Protein AF-A0A7C7VXH9-F1 (afdb_monomer)

Foldseek 3Di:
DLLVAEEAEDPQDDDQADPVRHGDCPCCVQANVWDFPDKDFDQKFFWCAALNRGTDMAGGMFTFTRGPPQWAARTAGPPRGRRKIKHRHNNYIYIHGNTDQDCPDPRRVVSVVSNCVVSVNDDQKDWPDNQWDWDWDADQQKIKIKIFHQAQAKDWTWIWHQQSPPRDIDTPQPPHTDIAGYRGMDIDIGNDDDPPPPDDD

pLDDT: mean 89.1, std 9.57, range [45.09, 97.75]

Nearest PDB structures (foldseek):
  7x87-assembly1_A  TM=8.375E-01  e=2.501E-12  Ignavibacterium album
  7vkz-assembly1_A  TM=8.372E-01  e=7.444E-12  Ignavibacterium album JCM 16511
  7vkz-assembly1_B  TM=8.550E-01  e=3.933E-11  Ignavibacterium album JCM 16511
  7x87-assembly1_B  TM=8.505E-01  e=7.831E-11  Ignavibacterium album
  7vkx-assembly1_A  TM=8.425E-01  e=1.240E-10  Ignavibacterium album JCM 16511

Solvent-accessible surface area (backbone atoms only — not comparable to full-atom values): 11266 Å² total; per-residue (Å²): 98,38,72,74,49,31,75,48,76,42,64,44,58,78,70,52,53,49,100,84,68,45,86,34,55,68,54,34,70,73,66,45,71,36,48,79,73,46,76,49,77,42,75,68,43,67,20,55,26,37,43,85,33,66,71,38,77,43,47,52,41,43,32,32,44,46,69,48,93,82,42,45,78,40,18,24,30,69,93,68,43,34,25,17,36,33,30,76,39,82,66,13,33,34,33,43,32,18,39,55,90,64,89,76,61,96,66,53,68,54,29,53,53,47,41,34,51,77,68,72,48,74,77,66,43,42,40,76,42,83,76,41,50,52,50,72,52,66,52,69,66,24,29,44,34,43,40,34,26,82,44,90,55,65,47,72,30,42,39,40,35,52,38,46,67,81,65,44,80,42,65,81,28,68,95,54,56,46,71,40,51,44,64,35,72,50,77,45,68,43,73,55,88,70,67,92,82,80,70,82,134

Mean predicted aligned error: 6.57 Å

Radius of gyration: 21.43 Å; Cα contacts (8 Å, |Δi|>4): 444; chains: 1; bounding box: 52×39×58 Å

Secondary structure (DSSP, 8-state):
-GGGT-EEEE-SS---B-TTS-B--HHHHHT--SEEEEEEEEEEEEEEEETTEEEEEEEEEEEEEE--TT-EEEEEEGGG-EEEEEEEETTEEEEEESS-----STTTHHHHHHHHHHTT---SEEESSTTEEEEEEE-SS-EEEEEEE-SSS-EEE-EEEE-TTT--EEETT-SSPEEEPTTEEEEEEES--PPTTS---

Structure (mmCIF, N/CA/C/O backbone):
data_AF-A0A7C7VXH9-F1
#
_entry.id   AF-A0A7C7VXH9-F1
#
loop_
_atom_site.group_PDB
_atom_site.id
_atom_site.type_symbol
_atom_site.label_atom_id
_atom_site.label_alt_id
_atom_site.label_comp_id
_atom_site.label_asym_id
_atom_site.label_entity_id
_atom_site.label_seq_id
_atom_site.pdbx_PDB_ins_code
_atom_site.Cartn_x
_atom_site.Cartn_y
_atom_site.Cartn_z
_atom_site.occupancy
_atom_site.B_iso_or_equiv
_atom_site.auth_seq_id
_ato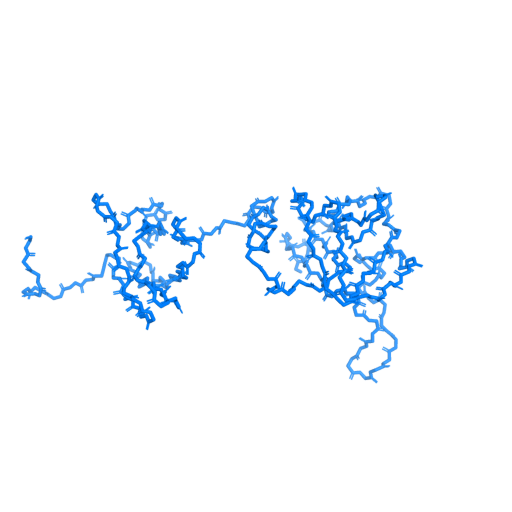m_site.auth_comp_id
_atom_site.auth_asym_id
_atom_site.auth_atom_id
_atom_site.pdbx_PDB_model_num
ATOM 1 N N . MET A 1 1 ? -7.280 -11.477 -14.640 1.00 71.75 1 MET A N 1
ATOM 2 C CA . MET A 1 1 ? -7.286 -10.563 -13.474 1.00 71.75 1 MET A CA 1
ATOM 3 C C . MET A 1 1 ? -7.239 -9.108 -13.924 1.00 71.75 1 MET A C 1
ATOM 5 O O . MET A 1 1 ? -8.217 -8.413 -13.705 1.00 71.75 1 MET A O 1
ATOM 9 N N . LEU A 1 2 ? -6.184 -8.658 -14.617 1.00 85.19 2 LEU A N 1
ATOM 10 C CA . LEU A 1 2 ? -6.114 -7.278 -15.134 1.00 85.19 2 LEU A CA 1
ATOM 11 C C . LEU A 1 2 ? -7.224 -6.949 -16.144 1.00 85.19 2 LEU A C 1
ATOM 13 O O . LEU A 1 2 ? -7.902 -5.944 -16.003 1.00 85.19 2 LEU A O 1
ATOM 17 N N . SER A 1 3 ? -7.510 -7.858 -17.079 1.00 85.62 3 SER A N 1
ATOM 18 C CA . SER A 1 3 ? -8.631 -7.729 -18.027 1.00 85.62 3 SER A CA 1
ATOM 19 C C . SER A 1 3 ? -10.023 -7.663 -17.376 1.00 85.62 3 SER A C 1
ATOM 21 O O . SER A 1 3 ? -10.990 -7.335 -18.054 1.00 85.62 3 SER A O 1
ATOM 23 N N . ALA A 1 4 ? -10.126 -7.975 -16.081 1.00 88.38 4 ALA A N 1
ATOM 24 C CA . ALA A 1 4 ? -11.355 -7.927 -15.292 1.00 88.38 4 ALA A CA 1
ATOM 25 C C . ALA A 1 4 ? -11.334 -6.787 -14.251 1.00 88.38 4 ALA A C 1
ATOM 27 O O . ALA A 1 4 ? -12.038 -6.864 -13.250 1.00 88.38 4 ALA A O 1
ATOM 28 N N . GLY A 1 5 ? -10.502 -5.759 -14.452 1.00 89.75 5 GLY A N 1
ATOM 29 C CA . GLY A 1 5 ? -10.429 -4.579 -13.583 1.00 89.75 5 GLY A CA 1
ATOM 30 C C . GLY A 1 5 ? -9.421 -4.674 -12.436 1.00 89.75 5 GLY A C 1
ATOM 31 O O . GLY A 1 5 ? -9.366 -3.783 -11.595 1.00 89.75 5 GLY A O 1
ATOM 32 N N . GLY A 1 6 ? -8.618 -5.740 -12.373 1.00 90.94 6 GLY A N 1
ATOM 33 C CA . GLY A 1 6 ? -7.599 -5.892 -11.334 1.00 90.94 6 GLY A CA 1
ATOM 34 C C . GLY A 1 6 ? -6.454 -4.880 -11.453 1.00 90.94 6 GLY A C 1
ATOM 35 O O . GLY A 1 6 ? -6.178 -4.349 -12.531 1.00 90.94 6 GLY A O 1
ATOM 36 N N . HIS A 1 7 ? -5.731 -4.682 -10.349 1.00 91.69 7 HIS A N 1
ATOM 37 C CA . HIS A 1 7 ? -4.502 -3.887 -10.308 1.00 91.69 7 HIS A CA 1
ATOM 38 C C . HIS A 1 7 ? -3.327 -4.760 -9.865 1.00 91.69 7 HIS A C 1
ATOM 40 O O . HIS A 1 7 ? -3.329 -5.300 -8.762 1.00 91.69 7 HIS A O 1
ATOM 46 N N . LEU A 1 8 ? -2.330 -4.906 -10.736 1.00 92.19 8 LEU A N 1
ATOM 47 C CA . LEU A 1 8 ? -1.060 -5.556 -10.424 1.00 92.19 8 LEU A CA 1
ATOM 48 C C . LEU A 1 8 ? -0.013 -4.500 -10.072 1.00 92.19 8 LEU A C 1
ATOM 50 O O . LEU A 1 8 ? 0.195 -3.562 -10.841 1.00 92.19 8 LEU A O 1
ATOM 54 N N . VAL A 1 9 ? 0.688 -4.695 -8.957 1.00 91.06 9 VAL A N 1
ATOM 55 C CA . VAL A 1 9 ? 1.865 -3.905 -8.583 1.00 91.06 9 VAL A CA 1
ATOM 56 C C . VAL A 1 9 ? 3.055 -4.844 -8.457 1.00 91.06 9 VAL A C 1
ATOM 58 O O . VAL A 1 9 ? 3.003 -5.783 -7.666 1.00 91.06 9 VAL A O 1
ATOM 61 N N . THR A 1 10 ? 4.112 -4.602 -9.227 1.00 91.94 10 THR A N 1
ATOM 62 C CA . THR A 1 10 ? 5.362 -5.366 -9.172 1.00 91.94 10 THR A CA 1
ATOM 63 C C . THR A 1 10 ? 6.493 -4.495 -8.652 1.00 91.94 10 THR A C 1
ATOM 65 O O . THR A 1 10 ? 6.627 -3.326 -9.017 1.00 91.94 10 THR A O 1
ATOM 68 N N . LEU A 1 11 ? 7.321 -5.079 -7.796 1.00 91.19 11 LEU A N 1
ATOM 69 C CA . LEU A 1 11 ? 8.534 -4.470 -7.277 1.00 91.19 11 LEU A CA 1
ATOM 70 C C . LEU A 1 11 ? 9.560 -5.566 -6.958 1.00 91.19 11 LEU A C 1
ATOM 72 O O . LEU A 1 11 ? 9.163 -6.688 -6.641 1.00 91.19 11 LEU A O 1
ATOM 76 N N . PRO A 1 12 ? 10.858 -5.253 -7.006 1.00 90.19 12 PRO A N 1
ATOM 77 C CA . PRO A 1 12 ? 11.433 -4.028 -7.567 1.00 90.19 12 PRO A CA 1
ATOM 78 C C . PRO A 1 12 ? 11.641 -4.101 -9.099 1.00 90.19 12 PRO A C 1
ATOM 80 O O . PRO A 1 12 ? 12.170 -3.177 -9.712 1.00 90.19 12 PRO A O 1
ATOM 83 N N . GLU A 1 13 ? 11.338 -5.245 -9.710 1.00 90.69 13 GLU A N 1
ATOM 84 C CA . GLU A 1 13 ? 11.643 -5.551 -11.105 1.00 90.69 13 GLU A CA 1
ATOM 85 C C . GLU A 1 13 ? 10.574 -6.468 -11.705 1.00 90.69 13 GLU A C 1
ATOM 87 O O . GLU A 1 13 ? 9.732 -7.021 -10.990 1.00 90.69 13 GLU A O 1
ATOM 92 N N . VAL A 1 14 ? 10.580 -6.597 -13.033 1.00 91.44 14 VAL A N 1
ATOM 93 C CA . VAL A 1 14 ? 9.746 -7.583 -13.726 1.00 91.44 14 VAL A CA 1
ATOM 94 C C . VAL A 1 14 ? 10.465 -8.931 -13.653 1.00 91.44 14 VAL A C 1
ATOM 96 O O . VAL A 1 14 ? 11.620 -8.998 -14.078 1.00 91.44 14 VAL A O 1
ATOM 99 N N . PRO A 1 15 ? 9.816 -10.006 -13.173 1.00 90.44 15 PRO A N 1
ATOM 100 C CA . PRO A 1 15 ? 10.368 -11.351 -13.281 1.00 90.44 15 PRO A CA 1
ATOM 101 C C . PRO A 1 15 ? 10.718 -11.683 -14.736 1.00 90.44 15 PRO A C 1
ATOM 103 O O . PRO A 1 15 ? 9.902 -11.454 -15.632 1.00 90.44 15 PRO A O 1
ATOM 106 N N . TYR A 1 16 ? 11.922 -12.211 -14.954 1.00 92.19 16 TYR A N 1
ATOM 107 C CA . TYR A 1 16 ? 12.459 -12.525 -16.283 1.00 92.19 16 TYR A CA 1
ATOM 108 C C . TYR A 1 16 ? 12.779 -14.012 -16.478 1.00 92.19 16 TYR A C 1
ATOM 110 O O . TYR A 1 16 ? 13.224 -14.393 -17.558 1.00 92.19 16 TYR A O 1
ATOM 118 N N . LEU A 1 17 ? 12.556 -14.838 -15.453 1.00 95.62 17 LEU A N 1
ATOM 119 C CA . LEU A 1 17 ? 12.715 -16.292 -15.486 1.00 95.62 17 LEU A CA 1
ATOM 120 C C . LEU A 1 17 ? 11.407 -16.973 -15.071 1.00 95.62 17 LEU A C 1
ATOM 122 O O . LEU A 1 17 ? 10.622 -16.390 -14.316 1.00 95.62 17 LEU A O 1
ATOM 126 N N . ASP A 1 18 ? 11.181 -18.183 -15.569 1.00 96.50 18 ASP A N 1
ATOM 127 C CA . ASP A 1 18 ? 10.107 -19.069 -15.118 1.00 96.50 18 ASP A CA 1
ATOM 128 C C . ASP A 1 18 ? 10.551 -19.998 -13.968 1.00 96.50 18 ASP A C 1
ATOM 130 O O . ASP A 1 18 ? 11.635 -19.847 -13.397 1.00 96.50 18 ASP A O 1
ATOM 134 N N . GLU A 1 19 ? 9.697 -20.951 -13.591 1.00 96.06 19 GLU A N 1
ATOM 135 C CA . GLU A 1 19 ? 9.973 -21.919 -12.527 1.00 96.06 19 GLU A CA 1
ATOM 136 C C . GLU A 1 19 ? 11.138 -22.879 -12.821 1.00 96.06 19 GLU A C 1
ATOM 138 O O . GLU A 1 19 ? 11.667 -23.483 -11.887 1.00 96.06 19 GLU A O 1
ATOM 143 N N . ASN A 1 20 ? 11.551 -23.004 -14.085 1.00 97.75 20 ASN A N 1
ATOM 144 C CA . ASN A 1 20 ? 12.668 -23.840 -14.526 1.00 97.75 20 ASN A CA 1
ATOM 145 C C . ASN A 1 20 ? 13.951 -23.030 -14.744 1.00 97.75 20 ASN A C 1
ATOM 147 O O . ASN A 1 20 ? 14.963 -23.593 -15.158 1.00 97.75 20 ASN A O 1
ATOM 151 N N . MET A 1 21 ? 13.930 -21.733 -14.412 1.00 96.38 21 MET A N 1
ATOM 152 C CA . MET A 1 21 ? 15.011 -20.780 -14.672 1.00 96.38 21 MET A CA 1
ATOM 153 C C . MET A 1 21 ? 15.236 -20.504 -16.165 1.00 96.38 21 MET A C 1
ATOM 155 O O . MET A 1 21 ? 16.298 -19.998 -16.538 1.00 96.38 21 MET A O 1
ATOM 159 N N . ASP A 1 22 ? 14.243 -20.779 -17.012 1.00 97.62 22 ASP A N 1
ATOM 160 C CA . ASP A 1 22 ? 14.291 -20.426 -18.426 1.00 97.62 22 ASP A CA 1
ATOM 161 C C . ASP A 1 22 ? 13.824 -18.973 -18.634 1.00 97.62 22 ASP A C 1
ATOM 163 O O . ASP A 1 22 ? 12.969 -18.476 -17.889 1.00 97.62 22 ASP A O 1
ATOM 167 N N . PRO A 1 23 ? 14.359 -18.246 -19.639 1.00 96.81 23 PRO A N 1
ATOM 168 C CA . PRO A 1 23 ? 13.934 -16.880 -19.931 1.00 96.81 23 PRO A CA 1
ATOM 169 C C . PRO A 1 23 ? 12.427 -16.766 -20.192 1.00 96.81 23 PRO A C 1
ATOM 171 O O . PRO A 1 23 ? 11.887 -17.352 -21.130 1.00 96.81 23 PRO A O 1
ATOM 174 N N . CYS A 1 24 ? 11.754 -15.920 -19.414 1.00 94.88 24 CYS A N 1
ATOM 175 C CA . CYS A 1 24 ? 10.320 -15.685 -19.497 1.00 94.88 24 CYS A CA 1
ATOM 176 C C . CYS A 1 24 ? 10.017 -14.196 -19.667 1.00 94.88 24 CYS A C 1
ATOM 178 O O . CYS A 1 24 ? 10.316 -13.364 -18.815 1.00 94.88 24 CYS A O 1
ATOM 180 N N . VAL A 1 25 ? 9.364 -13.857 -20.779 1.00 94.00 25 VAL A N 1
ATOM 181 C CA . VAL A 1 25 ? 9.063 -12.465 -21.156 1.00 94.00 25 VAL A CA 1
ATOM 182 C C . VAL A 1 25 ? 7.577 -12.133 -21.074 1.00 94.00 25 VAL A C 1
ATOM 184 O O . VAL A 1 25 ? 7.138 -11.109 -21.587 1.00 94.00 25 VAL A O 1
ATOM 187 N N . ILE A 1 26 ? 6.752 -12.993 -20.472 1.00 91.81 26 ILE A N 1
ATOM 188 C CA . ILE A 1 26 ? 5.290 -12.827 -20.501 1.00 91.81 26 ILE A CA 1
ATOM 189 C C . ILE A 1 26 ? 4.875 -11.502 -19.848 1.00 91.81 26 ILE A C 1
ATOM 191 O O . ILE A 1 26 ? 4.046 -10.779 -20.401 1.00 91.81 26 ILE A O 1
ATOM 195 N N . LEU A 1 27 ? 5.452 -11.165 -18.693 1.00 92.62 27 LEU A N 1
ATOM 196 C CA . LEU A 1 27 ? 5.110 -9.937 -17.973 1.00 92.62 27 LEU A CA 1
ATOM 197 C C . LEU A 1 27 ? 5.710 -8.694 -18.638 1.00 92.62 27 LEU A C 1
ATOM 199 O O . LEU A 1 27 ? 5.002 -7.699 -18.794 1.00 92.62 27 LEU A O 1
ATOM 203 N N . SER A 1 28 ? 6.969 -8.754 -19.076 1.00 91.75 28 SER A N 1
ATOM 204 C CA . SER A 1 28 ? 7.618 -7.633 -19.765 1.00 91.75 28 SER A CA 1
ATOM 205 C C . SER A 1 28 ? 6.940 -7.340 -21.105 1.00 91.75 28 SER A C 1
ATOM 207 O O . SER A 1 28 ? 6.549 -6.210 -21.355 1.00 91.75 28 SER A O 1
ATOM 209 N N . SER A 1 29 ? 6.663 -8.351 -21.927 1.00 90.81 29 SER A N 1
ATOM 210 C CA . SER A 1 29 ? 6.014 -8.147 -23.232 1.00 90.81 29 SER A CA 1
ATOM 211 C C . SER A 1 29 ? 4.562 -7.668 -23.138 1.00 90.81 29 SER A C 1
ATOM 213 O O . SER A 1 29 ? 4.130 -6.869 -23.966 1.00 90.81 29 SER A O 1
ATOM 215 N N . LYS A 1 30 ? 3.784 -8.146 -22.156 1.00 90.81 30 LYS A N 1
ATOM 216 C CA . LYS A 1 30 ? 2.337 -7.860 -22.097 1.00 90.81 30 LYS A CA 1
ATOM 217 C C . LYS A 1 30 ? 1.971 -6.690 -21.192 1.00 90.81 30 LYS A C 1
ATOM 219 O O . LYS A 1 30 ? 0.979 -6.013 -21.461 1.00 90.81 30 LYS A O 1
ATOM 224 N N . LEU A 1 31 ? 2.705 -6.487 -20.099 1.00 92.88 31 LEU A N 1
ATOM 225 C CA . LEU A 1 31 ? 2.325 -5.545 -19.040 1.00 92.88 31 LEU A CA 1
ATOM 226 C C . LEU A 1 31 ? 3.317 -4.394 -18.890 1.00 92.88 31 LEU A C 1
ATOM 228 O O . LEU A 1 31 ? 2.892 -3.265 -18.653 1.00 92.88 31 LEU A O 1
ATOM 232 N N . PHE A 1 32 ? 4.609 -4.675 -19.055 1.00 93.88 32 PHE A N 1
ATOM 233 C CA . PHE A 1 32 ? 5.695 -3.736 -18.779 1.00 93.88 32 PHE A CA 1
ATOM 234 C C . PHE A 1 32 ? 6.688 -3.658 -19.948 1.00 93.88 32 PHE A C 1
ATOM 236 O O . PHE A 1 32 ? 7.855 -4.007 -19.770 1.00 93.88 32 PHE A O 1
ATOM 243 N N . PRO A 1 33 ? 6.253 -3.220 -21.146 1.00 91.44 33 PRO A N 1
ATOM 244 C CA . PRO A 1 33 ? 7.115 -3.212 -22.330 1.00 91.44 33 PRO A CA 1
ATOM 245 C C . PRO A 1 33 ? 8.226 -2.154 -22.259 1.00 91.44 33 PRO A C 1
ATOM 247 O O . PRO A 1 33 ? 9.103 -2.140 -23.117 1.00 91.44 33 PRO A O 1
ATOM 250 N N . GLY A 1 34 ? 8.194 -1.267 -21.256 1.00 88.31 34 GLY A N 1
ATOM 251 C CA . GLY A 1 34 ? 9.231 -0.266 -21.045 1.00 88.31 34 GLY A CA 1
ATOM 252 C C . GLY A 1 34 ? 10.577 -0.900 -20.699 1.00 88.31 34 GLY A C 1
ATOM 253 O O . GLY A 1 34 ? 10.655 -1.781 -19.838 1.00 88.31 34 GLY A O 1
ATOM 254 N N . ALA A 1 35 ? 11.637 -0.435 -21.356 1.00 85.88 35 ALA A N 1
ATOM 255 C CA . ALA A 1 35 ? 12.975 -0.979 -21.186 1.00 85.88 35 ALA A CA 1
ATOM 256 C C . ALA A 1 35 ? 13.565 -0.596 -19.822 1.00 85.88 35 ALA A C 1
ATOM 258 O O . ALA A 1 35 ? 13.411 0.532 -19.348 1.00 85.88 35 ALA A O 1
ATOM 259 N N . LEU A 1 36 ? 14.291 -1.527 -19.198 1.00 91.31 36 LEU A N 1
ATOM 260 C CA . LEU A 1 36 ? 15.182 -1.198 -18.088 1.00 91.31 36 LEU A CA 1
ATOM 261 C C . LEU A 1 36 ? 16.402 -0.466 -18.662 1.00 91.31 36 LEU A C 1
ATOM 263 O O . LEU A 1 36 ? 17.245 -1.079 -19.311 1.00 91.31 36 LEU A O 1
ATOM 267 N N . LYS A 1 37 ? 16.497 0.843 -18.418 1.00 91.88 37 LYS A N 1
ATOM 268 C CA . LYS A 1 37 ? 17.598 1.689 -18.899 1.00 91.88 37 LYS A CA 1
ATOM 269 C C . LYS A 1 37 ? 18.873 1.442 -18.102 1.00 91.88 37 LYS A C 1
ATOM 271 O O . LYS A 1 37 ? 19.963 1.367 -18.659 1.00 91.88 37 LYS A O 1
ATOM 276 N N . SER A 1 38 ? 18.751 1.383 -16.777 1.00 92.69 38 SER A N 1
ATOM 277 C CA . SER A 1 38 ? 19.890 1.148 -15.889 1.00 92.69 38 SER A CA 1
ATOM 278 C C . SER A 1 38 ? 19.444 0.710 -14.502 1.00 92.69 38 SER A C 1
ATOM 280 O O . SER A 1 38 ? 18.345 1.040 -14.054 1.00 92.69 38 SER A O 1
ATOM 282 N N . ARG A 1 39 ? 20.351 0.038 -13.796 1.00 93.12 39 ARG A N 1
ATOM 283 C CA . ARG A 1 39 ? 20.258 -0.237 -12.365 1.00 93.12 39 ARG A CA 1
ATOM 284 C C . ARG A 1 39 ? 21.404 0.480 -11.666 1.00 93.12 39 ARG A C 1
ATOM 286 O O . ARG A 1 39 ? 22.559 0.321 -12.055 1.00 93.12 39 ARG A O 1
ATOM 293 N N . LYS A 1 40 ? 21.084 1.285 -10.657 1.00 91.56 40 LYS A N 1
ATOM 294 C CA . LYS A 1 40 ? 22.072 1.909 -9.769 1.00 91.56 40 LYS A CA 1
ATOM 295 C C . LYS A 1 40 ? 21.986 1.229 -8.411 1.00 91.56 40 LYS A C 1
ATOM 297 O O . LYS A 1 40 ? 20.883 1.003 -7.925 1.00 91.56 40 LYS A O 1
ATOM 302 N N . GLU A 1 41 ? 23.126 0.961 -7.788 1.00 90.19 41 GLU A N 1
ATOM 303 C CA . GLU A 1 41 ? 23.197 0.401 -6.435 1.00 90.19 41 GLU A CA 1
ATOM 304 C C . GLU A 1 41 ? 23.916 1.383 -5.514 1.00 90.19 41 GLU A C 1
ATOM 306 O O . GLU A 1 41 ? 25.000 1.873 -5.836 1.00 90.19 41 GLU A O 1
ATOM 311 N N . LYS A 1 42 ? 23.272 1.722 -4.398 1.00 83.31 42 LYS A N 1
ATOM 312 C CA . LYS A 1 42 ? 23.782 2.599 -3.340 1.00 83.31 42 LYS A CA 1
ATOM 313 C C . LYS A 1 42 ? 23.058 2.253 -2.052 1.00 83.31 42 LYS A C 1
ATOM 315 O O . LYS A 1 42 ? 21.941 1.749 -2.075 1.00 83.31 42 LYS A O 1
ATOM 320 N N . GLU A 1 43 ? 23.659 2.610 -0.924 1.00 82.94 43 GLU A N 1
ATOM 321 C CA . GLU A 1 43 ? 22.984 2.459 0.360 1.00 82.94 43 GLU A CA 1
ATOM 322 C C . GLU A 1 43 ? 21.658 3.239 0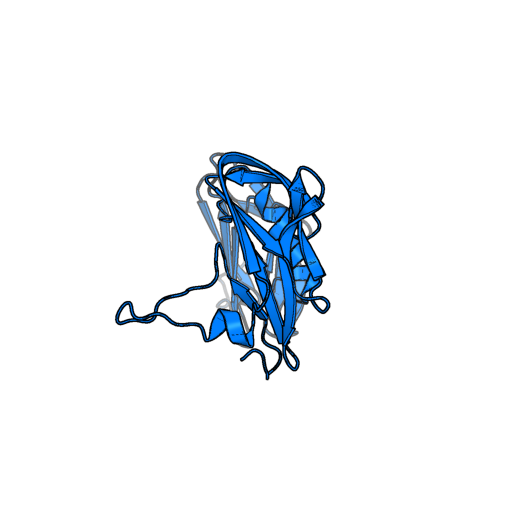.378 1.00 82.94 43 GLU A C 1
ATOM 324 O O . GLU A 1 43 ? 20.621 2.672 0.700 1.00 82.94 43 GLU A O 1
ATOM 329 N N . TRP A 1 44 ? 21.669 4.503 -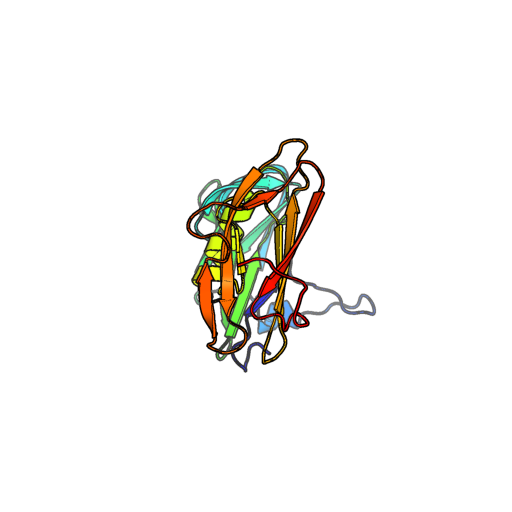0.059 1.00 86.44 44 TRP A N 1
ATOM 330 C CA . TRP A 1 44 ? 20.489 5.365 -0.068 1.00 86.44 44 TRP A CA 1
ATOM 331 C C . TRP A 1 44 ? 20.332 6.126 -1.383 1.00 86.44 44 TRP A C 1
ATOM 333 O O . TRP A 1 44 ? 21.309 6.591 -1.975 1.00 86.44 44 TRP A O 1
ATOM 343 N N . PHE A 1 45 ? 19.078 6.285 -1.795 1.00 87.69 45 PHE A N 1
ATOM 344 C CA . PHE A 1 45 ? 18.651 7.154 -2.885 1.00 87.69 45 PHE A CA 1
ATOM 345 C C . PHE A 1 45 ? 17.562 8.087 -2.381 1.00 87.69 45 PHE A C 1
ATOM 347 O O . PHE A 1 45 ? 16.642 7.633 -1.703 1.00 87.69 45 PHE A O 1
ATOM 354 N N . ASP A 1 46 ? 17.615 9.353 -2.772 1.00 89.50 46 ASP A N 1
ATOM 355 C CA . ASP A 1 46 ? 16.485 10.259 -2.619 1.00 89.50 46 ASP A CA 1
ATOM 356 C C . ASP A 1 46 ? 15.677 10.267 -3.917 1.00 89.50 46 ASP A C 1
ATOM 358 O O . ASP A 1 46 ? 16.207 10.446 -5.013 1.00 89.50 46 ASP A O 1
ATOM 362 N N . LEU A 1 47 ? 14.381 9.997 -3.788 1.00 90.69 47 LEU A N 1
ATOM 363 C CA . LEU A 1 47 ? 13.425 10.039 -4.882 1.00 90.69 47 LEU A CA 1
ATOM 364 C C . LEU A 1 47 ? 12.738 11.396 -4.875 1.00 90.69 47 LEU A C 1
ATOM 366 O O . LEU A 1 47 ? 12.175 11.810 -3.854 1.00 90.69 47 LEU A O 1
ATOM 370 N N . ASP A 1 48 ? 12.705 12.041 -6.035 1.00 92.88 48 ASP A N 1
ATOM 371 C CA . ASP A 1 48 ? 11.946 13.270 -6.244 1.00 92.88 48 ASP A CA 1
ATOM 372 C C . ASP A 1 48 ? 10.459 13.024 -5.958 1.00 92.88 48 ASP A C 1
ATOM 374 O O . ASP A 1 48 ? 9.800 13.837 -5.301 1.00 92.88 48 ASP A O 1
ATOM 378 N N . MET A 1 49 ? 9.945 11.857 -6.368 1.00 91.88 49 MET A N 1
ATOM 379 C CA . MET A 1 49 ? 8.571 11.430 -6.117 1.00 91.88 49 MET A CA 1
ATOM 380 C C . MET A 1 49 ? 8.460 9.907 -5.997 1.00 91.88 49 MET A C 1
ATOM 382 O O . MET A 1 49 ? 9.024 9.168 -6.797 1.00 91.88 49 MET A O 1
ATOM 386 N N . LEU A 1 50 ? 7.635 9.429 -5.067 1.00 90.88 50 LEU A N 1
ATOM 387 C CA . LEU A 1 50 ? 7.171 8.045 -5.004 1.00 90.88 50 LEU A CA 1
ATOM 388 C C . LEU A 1 50 ? 5.666 8.015 -4.742 1.00 90.88 50 LEU A C 1
ATOM 390 O O . LEU A 1 50 ? 5.198 8.435 -3.684 1.00 90.88 50 LEU A O 1
ATOM 394 N N . LEU A 1 51 ? 4.904 7.496 -5.704 1.00 88.19 51 LEU A N 1
ATOM 395 C CA . LEU A 1 51 ? 3.452 7.333 -5.627 1.00 88.19 51 LEU A CA 1
ATOM 396 C C . LEU A 1 51 ? 2.730 8.640 -5.249 1.00 88.19 51 LEU A C 1
ATOM 398 O O . LEU A 1 51 ? 1.872 8.669 -4.365 1.00 88.19 51 LEU A O 1
ATOM 402 N N . GLY A 1 52 ? 3.140 9.746 -5.877 1.00 83.69 52 GLY A N 1
ATOM 403 C CA . GLY A 1 52 ? 2.621 11.091 -5.603 1.00 83.69 52 GLY A CA 1
ATOM 404 C C . GLY A 1 52 ? 3.126 11.731 -4.303 1.00 83.69 52 GLY A C 1
ATOM 405 O O . GLY A 1 52 ? 2.740 12.852 -3.988 1.00 83.69 52 GLY A O 1
ATOM 406 N N . THR A 1 53 ? 3.991 11.056 -3.541 1.00 85.56 53 THR A N 1
ATOM 407 C CA . THR A 1 53 ? 4.635 11.631 -2.352 1.00 85.56 53 THR A CA 1
ATOM 408 C C . THR A 1 53 ? 6.008 12.183 -2.732 1.00 85.56 53 THR A C 1
ATOM 410 O O . THR A 1 53 ? 6.832 11.411 -3.222 1.00 85.56 53 THR A O 1
ATOM 413 N N . PRO A 1 54 ? 6.285 13.480 -2.524 1.00 88.88 54 PRO A N 1
ATOM 414 C CA . PRO A 1 54 ? 7.584 14.057 -2.849 1.00 88.88 54 PRO A CA 1
ATOM 415 C C . PRO A 1 54 ? 8.653 13.663 -1.823 1.00 88.88 54 PRO A C 1
ATOM 417 O O . PRO A 1 54 ? 8.330 13.453 -0.651 1.00 88.88 54 PRO A O 1
ATOM 420 N N . ARG A 1 55 ? 9.924 13.658 -2.246 1.00 86.38 55 ARG A N 1
ATOM 421 C CA . ARG A 1 55 ? 11.111 13.531 -1.373 1.00 86.38 55 ARG A CA 1
ATOM 422 C C . ARG A 1 55 ? 11.065 12.298 -0.465 1.00 86.38 55 ARG A C 1
ATOM 424 O O . ARG A 1 55 ? 11.006 12.407 0.762 1.00 86.38 55 ARG A O 1
ATOM 431 N N . VAL A 1 56 ? 11.063 11.120 -1.080 1.00 86.56 56 VAL A N 1
ATOM 432 C CA . VAL A 1 56 ? 11.039 9.832 -0.372 1.00 86.56 56 VAL A CA 1
ATOM 433 C C . VAL A 1 56 ? 12.382 9.143 -0.536 1.00 86.56 56 VAL A C 1
ATOM 435 O O . VAL A 1 56 ? 12.878 9.047 -1.648 1.00 86.56 56 VAL A O 1
ATOM 438 N N . SER A 1 57 ? 12.959 8.617 0.541 1.00 86.44 57 SER A N 1
ATOM 439 C CA . SER A 1 57 ? 14.204 7.855 0.433 1.00 86.44 57 SER A CA 1
ATOM 440 C C . SER A 1 57 ? 13.934 6.379 0.111 1.00 86.44 57 SER A C 1
ATOM 442 O O . SER A 1 57 ? 12.972 5.781 0.596 1.00 86.44 57 SER A O 1
ATOM 444 N N . SER A 1 58 ? 14.806 5.796 -0.704 1.00 85.75 58 SER A N 1
ATOM 445 C CA . SER A 1 58 ? 14.862 4.385 -1.092 1.00 85.75 58 SER A CA 1
ATOM 446 C C . SER A 1 58 ? 16.209 3.788 -0.682 1.00 85.75 58 SER A C 1
ATOM 448 O O . SER A 1 58 ? 17.189 4.516 -0.531 1.00 85.75 58 SER A O 1
ATOM 450 N N . TYR A 1 59 ? 16.263 2.467 -0.526 1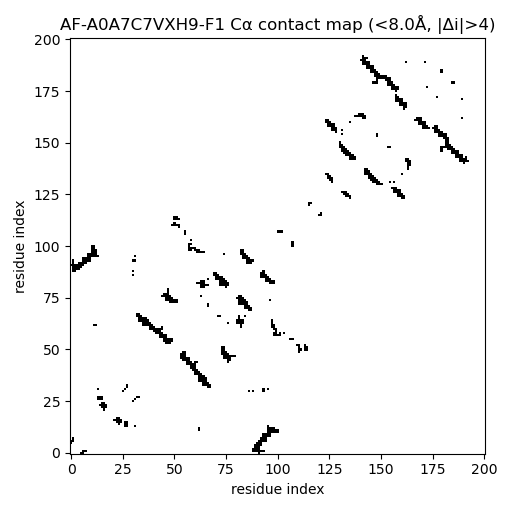.00 84.94 59 TYR A N 1
ATOM 451 C CA . TYR A 1 59 ? 17.437 1.728 -0.058 1.00 84.94 59 TYR A CA 1
ATOM 452 C C . TYR A 1 59 ? 17.919 0.712 -1.111 1.00 84.94 59 TYR A C 1
ATOM 454 O O . TYR A 1 59 ? 17.114 0.240 -1.912 1.00 84.94 59 TYR A O 1
ATOM 462 N N . GLU A 1 60 ? 19.206 0.353 -1.070 1.00 85.06 60 GLU A N 1
ATOM 463 C CA . GLU A 1 60 ? 19.892 -0.685 -1.874 1.00 85.06 60 GLU A CA 1
ATOM 464 C C . GLU A 1 60 ? 20.062 -0.412 -3.376 1.00 85.06 60 GLU A C 1
ATOM 466 O O . GLU A 1 60 ? 21.190 -0.361 -3.873 1.00 85.06 60 GLU A O 1
ATOM 471 N N . TYR A 1 61 ? 18.977 -0.282 -4.136 1.00 88.69 61 TYR A N 1
ATOM 472 C CA . TYR A 1 61 ? 19.064 -0.101 -5.586 1.00 88.69 61 TYR A CA 1
ATOM 473 C C . TYR A 1 61 ? 17.859 0.626 -6.167 1.00 88.69 61 TYR A C 1
ATOM 475 O O . TYR A 1 61 ? 16.783 0.708 -5.570 1.00 88.69 61 TYR A O 1
ATOM 483 N N . LEU A 1 62 ? 18.085 1.170 -7.360 1.00 92.88 62 LEU A N 1
ATOM 484 C CA . LEU A 1 62 ? 17.122 1.935 -8.128 1.00 92.88 62 LEU A CA 1
ATOM 485 C C . LEU A 1 62 ? 17.216 1.561 -9.611 1.00 92.88 62 LEU A C 1
ATOM 487 O O . LEU A 1 62 ? 18.241 1.781 -10.265 1.00 92.88 62 LEU A O 1
ATOM 491 N N . ASN A 1 63 ? 16.133 0.994 -10.128 1.00 95.19 63 ASN A N 1
ATOM 492 C CA . ASN A 1 63 ? 15.928 0.666 -11.531 1.00 95.19 63 ASN A CA 1
ATOM 493 C C . ASN A 1 63 ? 15.285 1.862 -12.240 1.00 95.19 63 ASN A C 1
ATOM 495 O O . ASN A 1 63 ? 14.204 2.312 -11.856 1.00 95.19 63 ASN A O 1
ATOM 499 N N . HIS A 1 64 ? 15.942 2.355 -13.288 1.00 95.31 64 HIS A N 1
ATOM 500 C CA . HIS A 1 64 ? 15.419 3.404 -14.159 1.00 95.31 64 HIS A CA 1
ATOM 501 C C . HIS A 1 64 ? 14.806 2.768 -15.398 1.00 95.31 64 HIS A C 1
ATOM 503 O O . HIS A 1 64 ? 15.423 1.905 -16.028 1.00 95.31 64 HIS A O 1
ATOM 509 N N . TYR A 1 65 ? 13.625 3.232 -15.773 1.00 95.88 65 TYR A N 1
ATOM 510 C CA . TYR A 1 65 ? 12.881 2.731 -16.915 1.00 95.88 65 TYR A CA 1
ATOM 511 C C . TYR A 1 65 ? 12.746 3.791 -17.996 1.00 95.88 65 TYR A C 1
ATOM 513 O O . TYR A 1 65 ? 12.660 4.986 -17.717 1.00 95.88 65 TYR A O 1
ATOM 521 N N . GLU A 1 66 ? 12.652 3.319 -19.228 1.00 95.69 66 GLU A N 1
ATOM 522 C CA . GLU A 1 66 ? 12.072 4.059 -20.337 1.00 95.69 66 GLU A CA 1
ATOM 523 C C . GLU A 1 66 ? 10.629 3.562 -20.509 1.00 95.69 66 GLU A C 1
ATOM 525 O O . GLU A 1 66 ? 10.416 2.478 -21.061 1.00 95.69 66 GLU A O 1
ATOM 530 N N . PRO A 1 67 ? 9.632 4.250 -19.921 1.00 95.12 67 PRO A N 1
ATOM 531 C CA . PRO A 1 67 ? 8.247 3.808 -20.008 1.00 95.12 67 PRO A CA 1
ATOM 532 C C . PRO A 1 67 ? 7.730 3.924 -21.453 1.00 95.12 67 PRO A C 1
ATOM 534 O O . PRO A 1 67 ? 8.171 4.809 -22.186 1.00 95.12 67 PRO A O 1
ATOM 537 N N . PRO A 1 68 ? 6.767 3.081 -21.868 1.00 94.94 68 PRO A N 1
ATOM 538 C CA . PRO A 1 68 ? 6.073 3.286 -23.137 1.00 94.94 68 PRO A CA 1
ATOM 539 C C . PRO A 1 68 ? 5.280 4.604 -23.116 1.00 94.94 68 PRO A C 1
ATOM 541 O O . PRO A 1 68 ? 4.914 5.095 -22.047 1.00 94.94 68 PRO A O 1
ATOM 544 N N . GLU A 1 69 ? 4.963 5.153 -24.291 1.00 93.75 69 GLU A N 1
ATOM 545 C CA . GLU A 1 69 ? 4.263 6.446 -24.425 1.00 93.75 69 GLU A CA 1
ATOM 546 C C . GLU A 1 69 ? 2.903 6.493 -23.707 1.00 93.75 69 GLU A C 1
ATOM 548 O O . GLU A 1 69 ? 2.470 7.550 -23.253 1.00 93.75 69 GLU A O 1
ATOM 553 N N . ASP A 1 70 ? 2.228 5.347 -23.574 1.00 93.88 70 ASP A N 1
ATOM 554 C CA . ASP A 1 70 ? 0.919 5.223 -22.928 1.00 93.88 70 ASP A CA 1
ATOM 555 C C . ASP A 1 70 ? 0.990 4.995 -21.405 1.00 93.88 70 ASP A C 1
ATOM 557 O O . ASP A 1 70 ? -0.041 4.813 -20.748 1.00 93.88 70 ASP A O 1
ATOM 561 N N . ALA A 1 71 ? 2.191 5.001 -20.821 1.00 95.88 71 ALA A N 1
ATOM 562 C CA . ALA A 1 71 ? 2.391 4.874 -19.386 1.00 95.88 71 ALA A CA 1
ATOM 563 C C . ALA A 1 71 ? 2.526 6.233 -18.686 1.00 95.88 71 ALA A C 1
ATOM 565 O O . ALA A 1 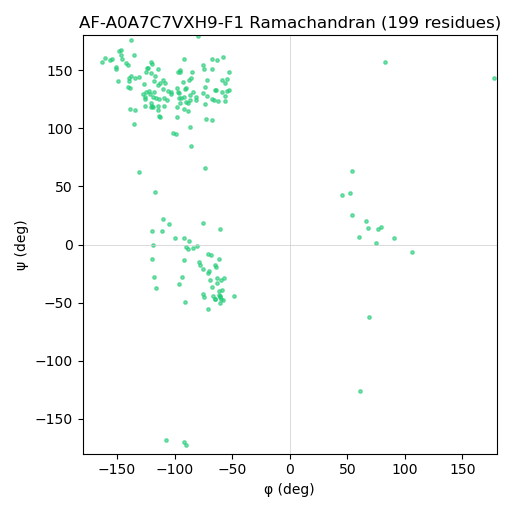71 ? 3.036 7.216 -19.213 1.00 95.88 71 ALA A O 1
ATOM 566 N N . THR A 1 72 ? 2.095 6.274 -17.427 1.00 94.94 72 THR A N 1
ATOM 567 C CA . THR A 1 72 ? 2.222 7.440 -16.549 1.00 94.94 72 THR A CA 1
ATOM 568 C C . THR A 1 72 ? 3.302 7.185 -15.497 1.00 94.94 72 THR A C 1
ATOM 570 O O . THR A 1 72 ? 3.184 6.208 -14.747 1.00 94.94 72 THR A O 1
ATOM 573 N N . PRO A 1 73 ? 4.329 8.045 -15.377 1.00 95.31 73 PRO A N 1
ATOM 574 C CA . PRO A 1 73 ? 5.299 7.962 -14.289 1.00 95.31 73 PRO A CA 1
ATOM 575 C C . PRO A 1 73 ? 4.622 8.083 -12.917 1.00 95.31 73 PRO A C 1
ATOM 577 O O . PRO A 1 73 ? 3.829 8.991 -12.679 1.00 95.31 73 PRO A O 1
ATOM 580 N N . LEU A 1 74 ? 4.946 7.168 -12.002 1.00 92.44 74 LEU A N 1
ATOM 581 C CA . LEU A 1 74 ? 4.478 7.185 -10.608 1.00 92.44 74 LEU A CA 1
ATOM 582 C C . LEU A 1 74 ? 5.620 7.275 -9.597 1.00 92.44 74 LEU A C 1
ATOM 584 O O . LEU A 1 74 ? 5.363 7.535 -8.423 1.00 92.44 74 LEU A O 1
ATOM 588 N N . ALA A 1 75 ? 6.862 7.074 -10.026 1.00 93.69 75 ALA A N 1
ATOM 589 C CA . ALA A 1 75 ? 8.037 7.305 -9.210 1.00 93.69 75 ALA A CA 1
ATOM 590 C C . ALA A 1 75 ? 9.141 7.934 -10.060 1.00 93.69 75 ALA A C 1
ATOM 592 O O . ALA A 1 75 ? 9.386 7.497 -11.187 1.00 93.69 75 ALA A O 1
ATOM 593 N N . LEU A 1 76 ? 9.787 8.956 -9.508 1.00 95.88 76 LEU A N 1
ATOM 594 C CA . LEU A 1 76 ? 10.853 9.720 -10.143 1.00 95.88 76 LEU A CA 1
ATOM 595 C C . LEU A 1 76 ? 12.078 9.712 -9.228 1.00 95.88 76 LEU A C 1
ATOM 597 O O . LEU A 1 76 ? 11.969 10.035 -8.044 1.00 95.88 76 LEU A O 1
ATOM 601 N N . GLY A 1 77 ? 13.218 9.311 -9.780 1.00 93.25 77 GLY A N 1
ATOM 602 C CA . GLY A 1 77 ? 14.526 9.514 -9.173 1.00 93.25 77 GLY A CA 1
ATOM 603 C C . GLY A 1 77 ? 15.021 10.940 -9.410 1.00 93.25 77 GLY A C 1
ATOM 604 O O . GLY A 1 77 ? 14.352 11.732 -10.071 1.00 93.25 77 GLY A O 1
ATOM 605 N N . GLU A 1 78 ? 16.204 11.238 -8.880 1.00 89.25 78 GLU A N 1
ATOM 606 C CA . GLU A 1 78 ? 16.867 12.535 -9.038 1.00 89.25 78 GLU A CA 1
ATOM 607 C C . GLU A 1 78 ? 16.983 12.944 -10.517 1.00 89.25 78 GLU A C 1
ATOM 609 O O . GLU A 1 78 ? 17.386 12.153 -11.374 1.00 89.25 78 GLU A O 1
ATOM 614 N N . GLY A 1 79 ? 16.623 14.193 -10.816 1.00 88.25 79 GLY A N 1
ATOM 615 C CA . GLY A 1 79 ? 16.664 14.725 -12.181 1.00 88.25 79 GLY A CA 1
ATOM 616 C C . GLY A 1 79 ? 15.477 14.287 -13.042 1.00 88.25 79 GLY A C 1
ATOM 617 O O . GLY A 1 79 ? 15.522 14.434 -14.263 1.00 88.25 79 GLY A O 1
ATOM 618 N N . GLY A 1 80 ? 14.415 13.759 -12.422 1.00 92.25 80 GLY A N 1
ATOM 619 C CA . GLY A 1 80 ? 13.188 13.357 -13.108 1.00 92.25 80 GLY A CA 1
ATOM 620 C C . GLY A 1 80 ? 13.283 12.030 -13.864 1.00 92.25 80 GLY A C 1
ATOM 621 O O . GLY A 1 80 ? 12.393 11.727 -14.660 1.00 92.25 80 GLY A O 1
ATOM 622 N N . GLU A 1 81 ? 14.328 11.223 -13.639 1.00 95.25 81 GLU A N 1
ATOM 623 C CA . GLU A 1 81 ? 14.427 9.898 -14.258 1.00 95.25 81 GLU A CA 1
ATOM 624 C C . GLU A 1 81 ? 13.291 8.989 -13.759 1.00 95.25 81 GLU A C 1
ATOM 626 O O . GLU A 1 81 ? 13.031 8.890 -12.559 1.00 95.25 81 GLU A O 1
ATOM 631 N N . VAL A 1 82 ? 12.606 8.295 -14.670 1.00 96.75 82 VAL A N 1
ATOM 632 C CA . VAL A 1 82 ? 11.478 7.431 -14.302 1.00 96.75 82 VAL A CA 1
ATOM 633 C C . VAL A 1 82 ? 11.996 6.173 -13.619 1.00 96.75 82 VAL A C 1
ATOM 635 O O . VAL A 1 82 ? 12.732 5.390 -14.208 1.00 96.75 82 VAL A O 1
ATOM 638 N N . VAL A 1 83 ? 11.565 5.952 -12.381 1.00 95.50 83 VAL A N 1
ATOM 639 C CA . VAL A 1 83 ? 11.924 4.772 -11.571 1.00 95.50 83 VAL A CA 1
ATOM 640 C C . VAL A 1 83 ? 10.700 3.957 -11.181 1.00 95.50 83 VAL A C 1
ATOM 642 O O . VAL A 1 83 ? 10.752 3.069 -10.341 1.00 95.50 83 VAL A O 1
ATOM 645 N N . GLY A 1 84 ? 9.560 4.259 -11.788 1.00 95.44 84 GLY A N 1
ATOM 646 C CA . GLY A 1 84 ? 8.335 3.495 -11.656 1.00 95.44 84 GLY A CA 1
ATOM 647 C C . GLY A 1 84 ? 7.212 4.152 -12.437 1.00 95.44 84 GLY A C 1
ATOM 648 O O . GLY A 1 84 ? 7.114 5.379 -12.501 1.00 95.44 84 GLY A O 1
ATOM 649 N N . TYR A 1 85 ? 6.355 3.342 -13.039 1.00 95.44 85 TYR A N 1
ATOM 650 C CA . TYR A 1 85 ? 5.272 3.813 -13.892 1.00 95.44 85 TYR A CA 1
ATOM 651 C C . TYR A 1 85 ? 4.051 2.905 -13.782 1.00 95.44 85 TYR A C 1
ATOM 653 O O . TYR A 1 85 ? 4.129 1.773 -13.302 1.00 95.44 85 TYR A O 1
ATOM 661 N N . THR A 1 86 ? 2.905 3.415 -14.222 1.00 94.25 86 THR A N 1
ATOM 662 C CA . THR A 1 86 ? 1.673 2.643 -14.381 1.00 94.25 86 THR A CA 1
ATOM 663 C C . THR A 1 86 ? 1.159 2.720 -15.802 1.00 94.25 86 THR A C 1
ATOM 665 O O . THR A 1 86 ? 1.355 3.719 -16.486 1.00 94.25 86 THR A O 1
ATOM 668 N N . ARG A 1 87 ? 0.459 1.675 -16.224 1.00 93.81 87 ARG A N 1
ATOM 669 C CA . ARG A 1 87 ? -0.169 1.573 -17.532 1.00 93.81 87 ARG A CA 1
ATOM 670 C C . ARG A 1 87 ? -1.543 0.927 -17.397 1.00 93.81 87 ARG A C 1
ATOM 672 O O . ARG A 1 87 ? -1.731 0.021 -16.579 1.00 93.81 87 ARG A O 1
ATOM 679 N N . ALA A 1 88 ? -2.501 1.388 -18.193 1.00 93.38 88 ALA A N 1
ATOM 680 C CA . ALA A 1 88 ? -3.799 0.733 -18.312 1.00 93.38 88 ALA A CA 1
ATOM 681 C C . ALA A 1 88 ? -3.666 -0.565 -19.128 1.00 93.38 88 ALA A C 1
ATOM 683 O O . ALA A 1 88 ? -3.009 -0.592 -20.167 1.00 93.38 88 ALA A O 1
ATOM 684 N N . VAL A 1 89 ? -4.286 -1.651 -18.665 1.00 92.50 89 VAL A N 1
ATOM 685 C CA . VAL A 1 89 ? -4.287 -2.947 -19.361 1.00 92.50 89 VAL A CA 1
ATOM 686 C C . VAL A 1 89 ? -5.701 -3.518 -19.337 1.00 92.50 89 VAL A C 1
ATOM 688 O O . VAL A 1 89 ? -6.161 -4.033 -18.316 1.00 92.50 89 VAL A O 1
ATOM 691 N N . GLY A 1 90 ? -6.400 -3.432 -20.471 1.00 91.62 90 GLY A N 1
ATOM 692 C CA . GLY A 1 90 ? -7.835 -3.716 -20.526 1.00 91.62 90 GLY A CA 1
ATOM 693 C C . GLY A 1 90 ? -8.601 -2.747 -19.625 1.00 91.62 90 GLY A C 1
ATOM 694 O O . GLY A 1 90 ? -8.427 -1.538 -19.732 1.00 91.62 90 GLY A O 1
ATOM 695 N N . SER A 1 91 ? -9.417 -3.277 -18.715 1.00 92.06 91 SER A N 1
ATOM 696 C CA . SER A 1 91 ? -10.109 -2.496 -17.679 1.00 92.06 91 SER A CA 1
ATOM 697 C C . SER A 1 91 ? -9.296 -2.311 -16.389 1.00 92.06 91 SER A C 1
ATOM 699 O O . SER A 1 91 ? -9.762 -1.642 -15.471 1.00 92.06 91 SER A O 1
ATOM 701 N N . GLY A 1 92 ? -8.111 -2.920 -16.293 1.00 93.06 92 GLY A N 1
ATOM 702 C CA . GLY A 1 92 ? -7.252 -2.894 -15.111 1.00 93.06 92 GLY A CA 1
ATOM 703 C C . GLY A 1 92 ? -6.004 -2.033 -15.281 1.00 93.06 92 GLY A C 1
ATOM 704 O O . GLY A 1 92 ? -5.858 -1.271 -16.240 1.00 93.06 92 GLY A O 1
ATOM 705 N N . ARG A 1 93 ? -5.069 -2.171 -14.337 1.00 92.88 93 ARG A N 1
ATOM 706 C CA . ARG A 1 93 ? -3.806 -1.414 -14.317 1.00 92.88 93 ARG A CA 1
ATOM 707 C C . ARG A 1 93 ? -2.626 -2.294 -13.936 1.00 92.88 93 ARG A C 1
ATOM 709 O O . ARG A 1 93 ? -2.745 -3.174 -13.087 1.00 92.88 93 ARG A O 1
ATOM 716 N N . ALA A 1 94 ? -1.472 -2.018 -14.523 1.00 94.31 94 ALA A N 1
ATOM 717 C CA . ALA A 1 94 ? -0.199 -2.599 -14.126 1.00 94.31 94 ALA A CA 1
ATOM 718 C C . ALA A 1 94 ? 0.728 -1.472 -13.660 1.00 94.31 94 ALA A C 1
ATOM 720 O O . ALA A 1 94 ? 0.839 -0.448 -14.332 1.00 94.31 94 ALA A O 1
ATOM 721 N N . THR A 1 95 ? 1.362 -1.627 -12.503 1.00 93.69 95 THR A N 1
ATOM 722 C CA . THR A 1 95 ? 2.329 -0.676 -11.945 1.00 93.69 95 THR A CA 1
ATOM 723 C C . THR A 1 95 ? 3.627 -1.402 -11.649 1.00 93.69 95 THR A C 1
ATOM 725 O O . THR A 1 95 ? 3.600 -2.431 -10.982 1.00 93.69 95 THR A O 1
ATOM 728 N N . ILE A 1 96 ? 4.750 -0.844 -12.090 1.00 94.75 96 ILE A N 1
ATOM 729 C CA . ILE A 1 96 ? 6.078 -1.284 -11.672 1.00 94.75 96 ILE A CA 1
ATOM 730 C C . ILE A 1 96 ? 6.765 -0.181 -10.880 1.00 94.75 96 ILE A C 1
ATOM 732 O O . ILE A 1 96 ? 6.700 0.992 -11.251 1.00 94.75 96 ILE A O 1
ATOM 736 N N . LEU A 1 97 ? 7.420 -0.563 -9.788 1.00 94.19 97 LEU A N 1
ATOM 737 C CA . LEU A 1 97 ? 8.271 0.308 -8.991 1.00 94.19 97 LEU A CA 1
ATOM 738 C C . LEU A 1 97 ? 9.677 -0.275 -8.985 1.00 94.19 97 LEU A C 1
ATOM 740 O O . LEU A 1 97 ? 9.886 -1.383 -8.510 1.00 94.19 97 LEU A O 1
ATOM 744 N N . GLY A 1 98 ? 10.627 0.494 -9.498 1.00 94.12 98 GLY A N 1
ATOM 745 C CA . GLY A 1 98 ? 12.040 0.161 -9.646 1.00 94.12 98 GLY A CA 1
ATOM 746 C C . GLY A 1 98 ? 12.849 0.214 -8.360 1.00 94.12 98 GLY A C 1
ATOM 747 O O . GLY A 1 98 ? 14.062 0.371 -8.401 1.00 94.12 98 GLY A O 1
ATOM 748 N N . THR A 1 99 ? 12.190 0.169 -7.213 1.00 90.25 99 THR A N 1
ATOM 749 C CA . THR A 1 99 ? 12.804 0.326 -5.898 1.00 90.25 99 THR A CA 1
ATOM 750 C C . THR A 1 99 ? 12.163 -0.665 -4.932 1.00 90.25 99 THR A C 1
ATOM 752 O O . THR A 1 99 ? 10.942 -0.878 -4.986 1.00 90.25 99 THR A O 1
ATOM 755 N N . PRO A 1 100 ? 12.947 -1.282 -4.033 1.00 86.50 100 PRO A N 1
ATOM 756 C CA . PRO A 1 100 ? 12.383 -2.077 -2.963 1.00 86.50 100 PRO A CA 1
ATOM 757 C C . PRO A 1 100 ? 11.623 -1.178 -1.979 1.00 86.50 100 PRO A C 1
ATOM 759 O O . PRO A 1 100 ? 12.164 -0.248 -1.381 1.00 86.50 100 PRO A O 1
ATOM 762 N N . LEU A 1 101 ? 10.355 -1.508 -1.734 1.00 77.38 101 LEU A N 1
ATOM 763 C CA . LEU A 1 101 ? 9.555 -0.838 -0.712 1.00 77.38 101 LEU A CA 1
ATOM 764 C C . LEU A 1 101 ? 9.799 -1.493 0.645 1.00 77.38 101 LEU A C 1
ATOM 766 O O . LEU A 1 101 ? 9.064 -2.382 1.073 1.00 77.38 101 LEU A O 1
ATOM 770 N N . ARG A 1 102 ? 10.856 -1.061 1.328 1.00 73.00 102 ARG A N 1
ATOM 771 C CA . ARG A 1 102 ? 11.144 -1.489 2.700 1.00 73.00 102 ARG A CA 1
ATOM 772 C C . ARG A 1 102 ? 10.593 -0.470 3.693 1.00 73.00 102 ARG A C 1
ATOM 774 O O . ARG A 1 102 ? 10.569 0.722 3.420 1.00 73.00 102 ARG A O 1
ATOM 781 N N . PHE A 1 103 ? 10.184 -0.927 4.876 1.00 63.16 103 PHE A N 1
ATOM 782 C CA . PHE A 1 103 ? 9.860 -0.047 6.005 1.00 63.16 103 PHE A CA 1
ATOM 783 C C . PHE A 1 103 ? 11.149 0.520 6.615 1.00 63.16 103 PHE A C 1
ATOM 785 O O . PHE A 1 103 ? 11.514 0.194 7.742 1.00 63.16 103 PHE A O 1
ATOM 792 N N . VAL A 1 104 ? 11.876 1.350 5.867 1.00 56.19 104 VAL A N 1
ATOM 793 C CA . VAL A 1 104 ? 13.066 2.024 6.386 1.00 56.19 104 VAL A CA 1
ATOM 794 C C . VAL A 1 104 ? 12.657 3.451 6.728 1.00 56.19 104 VAL A C 1
ATOM 796 O O . VAL A 1 104 ? 12.633 4.330 5.880 1.00 56.19 104 VAL A O 1
ATOM 799 N N . ARG A 1 105 ? 12.320 3.679 8.005 1.00 54.81 105 ARG A N 1
ATOM 800 C CA . ARG A 1 105 ? 11.826 4.952 8.585 1.00 54.81 105 ARG A CA 1
ATOM 801 C C . ARG A 1 105 ? 10.315 5.194 8.401 1.00 54.81 105 ARG A C 1
ATOM 803 O O . ARG A 1 105 ? 9.670 4.679 7.492 1.00 54.81 105 ARG A O 1
ATOM 810 N N . ASN A 1 106 ? 9.748 6.028 9.282 1.00 53.81 106 ASN A N 1
ATOM 811 C CA . ASN A 1 106 ? 8.321 6.411 9.380 1.00 53.81 106 ASN A CA 1
ATOM 812 C C . ASN A 1 106 ? 7.732 7.124 8.133 1.00 53.81 106 ASN A C 1
ATOM 814 O O . ASN A 1 106 ? 6.663 7.728 8.215 1.00 53.81 106 ASN A O 1
ATOM 818 N N . VAL A 1 107 ? 8.415 7.103 6.986 1.00 55.94 107 VAL A N 1
ATOM 819 C CA . VAL A 1 107 ? 8.070 7.875 5.781 1.00 55.94 107 VAL A CA 1
ATOM 820 C C . VAL A 1 107 ? 7.208 7.062 4.805 1.00 55.94 107 VAL A C 1
ATOM 822 O O . VAL A 1 107 ? 6.355 7.624 4.124 1.00 55.94 107 VAL A O 1
ATOM 825 N N . HIS A 1 108 ? 7.335 5.732 4.796 1.00 63.06 108 HIS A N 1
ATOM 826 C CA . HIS A 1 108 ? 6.639 4.858 3.840 1.00 63.06 108 HIS A CA 1
ATOM 827 C C . HIS A 1 108 ? 5.115 4.684 4.011 1.00 63.06 108 HIS A C 1
ATOM 829 O O . HIS A 1 108 ? 4.464 4.423 2.999 1.00 63.06 108 HIS A O 1
ATOM 835 N N . PRO A 1 109 ? 4.474 4.863 5.188 1.00 69.00 109 PRO A N 1
ATOM 836 C CA . PRO A 1 109 ? 3.019 4.694 5.288 1.00 69.00 109 PRO A CA 1
ATOM 837 C C . PRO A 1 109 ? 2.228 5.645 4.377 1.00 69.00 109 PRO A C 1
ATOM 839 O O . PRO A 1 109 ? 1.141 5.296 3.909 1.00 69.00 109 PRO A O 1
ATOM 842 N N . ARG A 1 110 ? 2.774 6.843 4.116 1.00 74.50 110 ARG A N 1
ATOM 843 C CA . ARG A 1 110 ? 2.124 7.890 3.317 1.00 74.50 110 ARG A CA 1
ATOM 844 C C . ARG A 1 110 ? 2.066 7.542 1.821 1.00 74.50 110 ARG A C 1
ATOM 846 O O . ARG A 1 110 ? 0.937 7.455 1.336 1.00 74.50 110 ARG A O 1
ATOM 853 N N . PRO A 1 111 ? 3.184 7.240 1.120 1.00 77.25 111 PRO A N 1
ATOM 854 C CA . PRO A 1 111 ? 3.159 6.790 -0.275 1.00 77.25 111 PRO A CA 1
ATOM 855 C C . PRO A 1 111 ? 2.149 5.676 -0.540 1.00 77.25 111 PRO A C 1
ATOM 857 O O . PRO A 1 111 ? 1.367 5.764 -1.482 1.00 77.25 111 PRO A O 1
ATOM 860 N N . PHE A 1 112 ? 2.088 4.670 0.337 1.00 79.00 112 PHE A N 1
ATOM 861 C CA . PHE A 1 112 ? 1.118 3.586 0.198 1.00 79.00 112 PHE A CA 1
ATOM 862 C C . PHE A 1 112 ? -0.324 4.053 0.394 1.00 79.00 112 PHE A C 1
ATOM 864 O O . PHE A 1 112 ? -1.191 3.672 -0.383 1.00 79.00 112 PHE A O 1
ATOM 871 N N . SER A 1 113 ? -0.614 4.882 1.401 1.00 78.69 113 SER A N 1
ATOM 872 C CA . SER A 1 113 ? -1.977 5.399 1.591 1.00 78.69 113 SER A CA 1
ATOM 873 C C . SER A 1 113 ? -2.457 6.239 0.407 1.00 78.69 113 SER A C 1
ATOM 875 O O . SER A 1 113 ? -3.600 6.074 -0.024 1.00 78.69 113 SER A O 1
ATOM 877 N N . THR A 1 114 ? -1.575 7.070 -0.155 1.00 77.44 114 THR A N 1
ATOM 878 C CA . THR A 1 114 ? -1.851 7.888 -1.339 1.00 77.44 114 THR A CA 1
ATOM 879 C C . THR A 1 114 ? -2.097 6.994 -2.544 1.00 77.44 114 THR A C 1
ATOM 881 O O . THR A 1 114 ? -3.100 7.151 -3.233 1.00 77.44 114 THR A O 1
ATOM 884 N N . PHE A 1 115 ? -1.236 5.997 -2.749 1.00 81.56 115 PHE A N 1
ATOM 885 C CA . PHE A 1 115 ? -1.366 5.038 -3.836 1.00 81.56 115 PHE A CA 1
ATOM 886 C C . PHE A 1 115 ? -2.659 4.229 -3.771 1.00 81.56 115 PHE A C 1
ATOM 888 O O . PHE A 1 115 ? -3.377 4.151 -4.762 1.00 81.56 115 PHE A O 1
ATOM 895 N N . LEU A 1 116 ? -2.976 3.637 -2.618 1.00 83.62 116 LEU A N 1
ATOM 896 C CA . LEU A 1 116 ? -4.195 2.847 -2.448 1.00 83.62 116 LEU A CA 1
ATOM 897 C C . LEU A 1 116 ? -5.432 3.708 -2.727 1.00 83.62 116 LEU A C 1
ATOM 899 O O . LEU A 1 116 ? -6.277 3.320 -3.530 1.00 83.62 116 LEU A O 1
ATOM 903 N N . SER A 1 117 ? -5.476 4.918 -2.163 1.00 79.12 117 SER A N 1
ATOM 904 C CA . SER A 1 117 ? -6.576 5.868 -2.384 1.00 79.12 117 SER A CA 1
ATOM 905 C C . SER A 1 117 ? -6.716 6.260 -3.859 1.00 79.12 117 SER A C 1
ATOM 907 O O . SER A 1 117 ? -7.819 6.237 -4.397 1.00 79.12 117 SER A O 1
ATOM 909 N N . ALA A 1 118 ? -5.604 6.558 -4.540 1.00 77.12 118 ALA A N 1
ATOM 910 C CA . ALA A 1 118 ? -5.594 6.910 -5.963 1.00 77.12 118 ALA A CA 1
ATOM 911 C C . ALA A 1 118 ? -6.067 5.767 -6.880 1.00 77.12 118 ALA A C 1
ATOM 913 O O . ALA A 1 118 ? -6.456 6.014 -8.020 1.00 77.12 118 ALA A O 1
ATOM 914 N N . ASN A 1 119 ? -6.053 4.527 -6.386 1.00 77.38 119 ASN A N 1
ATOM 915 C CA . ASN A 1 119 ? -6.546 3.349 -7.097 1.00 77.38 119 ASN A CA 1
ATOM 916 C C . ASN A 1 119 ? -7.907 2.867 -6.573 1.00 77.38 119 ASN A C 1
ATOM 918 O O . ASN A 1 119 ? -8.297 1.731 -6.827 1.00 77.38 119 ASN A O 1
ATOM 922 N N . GLY A 1 120 ? -8.633 3.718 -5.838 1.00 80.69 120 GLY A N 1
ATOM 923 C CA . GLY A 1 120 ? -9.968 3.403 -5.322 1.00 80.69 120 GLY A CA 1
ATOM 924 C C . GLY A 1 120 ? -9.979 2.311 -4.249 1.00 80.69 120 GLY A C 1
ATOM 925 O O . GLY A 1 120 ? -11.035 1.765 -3.938 1.00 80.69 120 GLY A O 1
ATOM 926 N N . ILE A 1 121 ? -8.818 1.970 -3.681 1.00 85.19 121 ILE A N 1
ATOM 927 C CA . ILE A 1 121 ? -8.704 0.979 -2.614 1.00 85.19 121 ILE A CA 1
ATOM 928 C C . ILE A 1 121 ? -8.921 1.692 -1.285 1.00 85.19 121 ILE A C 1
ATOM 930 O O . ILE A 1 121 ? -8.029 2.349 -0.739 1.00 85.19 121 ILE A O 1
ATOM 934 N N . GLU A 1 122 ? -10.124 1.541 -0.747 1.00 83.88 122 GLU A N 1
ATOM 935 C CA . GLU A 1 122 ? -10.481 2.098 0.549 1.00 83.88 122 GLU A CA 1
ATOM 936 C C . GLU A 1 122 ? -10.144 1.147 1.699 1.00 83.88 122 GLU A C 1
ATOM 938 O O . GLU A 1 122 ? -10.351 -0.067 1.636 1.00 83.88 122 GLU A O 1
ATOM 943 N N . ARG A 1 123 ? -9.664 1.713 2.809 1.00 86.88 123 ARG A N 1
ATOM 944 C CA . ARG A 1 123 ? -9.479 0.950 4.046 1.00 86.88 123 ARG A CA 1
ATOM 945 C C . ARG A 1 123 ? -10.835 0.641 4.668 1.00 86.88 123 ARG A C 1
ATOM 947 O O . ARG A 1 123 ? -11.612 1.546 4.958 1.00 86.88 123 ARG A O 1
ATOM 954 N N . HIS A 1 124 ? -11.063 -0.634 4.962 1.00 87.50 124 HIS A N 1
ATOM 955 C CA . HIS A 1 124 ? -12.271 -1.094 5.648 1.00 87.50 124 HIS A CA 1
ATOM 956 C C . HIS A 1 124 ? -12.334 -0.652 7.123 1.00 87.50 124 HIS A C 1
ATOM 958 O O . HIS A 1 124 ? -13.414 -0.428 7.669 1.00 87.50 124 HIS A O 1
ATOM 964 N N . CYS A 1 125 ? -11.173 -0.514 7.767 1.00 93.19 125 CYS A N 1
ATOM 965 C CA . CYS A 1 125 ? -11.021 -0.029 9.135 1.00 93.19 125 CYS A CA 1
ATOM 966 C C . CYS A 1 125 ? -9.665 0.667 9.310 1.00 93.19 125 CYS A C 1
ATOM 968 O O . CYS A 1 125 ? -8.697 0.312 8.632 1.00 93.19 125 CYS A O 1
ATOM 970 N N . TYR A 1 126 ? -9.577 1.641 10.214 1.00 93.38 126 TYR A N 1
ATOM 971 C CA . TYR A 1 126 ? -8.325 2.317 10.555 1.00 93.38 126 TYR A CA 1
ATOM 972 C C . TYR A 1 126 ? -8.399 3.037 11.909 1.00 93.38 126 TYR A C 1
ATOM 974 O O . TYR A 1 126 ? -9.479 3.337 12.420 1.00 93.38 126 TYR A O 1
ATOM 982 N N . ALA A 1 127 ? -7.227 3.326 12.472 1.00 93.88 127 ALA A N 1
ATOM 983 C CA . ALA A 1 127 ? -7.050 4.279 13.559 1.00 93.88 127 ALA A CA 1
ATOM 984 C C . ALA A 1 127 ? -6.613 5.640 12.999 1.00 93.88 127 ALA A C 1
ATOM 986 O O . ALA A 1 127 ? -5.903 5.692 11.992 1.00 93.88 127 ALA A O 1
ATOM 987 N N . GLU A 1 128 ? -7.006 6.735 13.651 1.00 92.12 128 GLU A N 1
ATOM 988 C CA . GLU A 1 128 ? -6.487 8.074 13.324 1.00 92.12 128 GLU A CA 1
ATOM 989 C C . GLU A 1 128 ? -4.973 8.174 13.581 1.00 92.12 128 GLU A C 1
ATOM 991 O O . GLU A 1 128 ? -4.268 8.864 12.846 1.00 92.12 128 GLU A O 1
ATOM 996 N N . ASP A 1 129 ? -4.461 7.458 14.590 1.00 91.81 129 ASP A N 1
ATOM 997 C CA . ASP A 1 129 ? -3.026 7.359 14.858 1.00 91.81 129 ASP A CA 1
ATOM 998 C C . ASP A 1 129 ? -2.427 6.189 14.056 1.00 91.81 129 ASP A C 1
ATOM 1000 O O . ASP A 1 129 ? -2.761 5.031 14.327 1.00 91.81 129 ASP A O 1
ATOM 1004 N N . PRO A 1 130 ? -1.523 6.448 13.091 1.00 87.00 130 PRO A N 1
ATOM 1005 C CA . PRO A 1 130 ? -0.980 5.417 12.207 1.00 87.00 130 PRO A CA 1
ATOM 1006 C C . PRO A 1 130 ? -0.063 4.411 12.915 1.00 87.00 130 PRO A C 1
ATOM 1008 O O . PRO A 1 130 ? 0.329 3.420 12.303 1.00 87.00 130 PRO A O 1
ATOM 1011 N N . ARG A 1 131 ? 0.298 4.653 14.181 1.00 89.69 131 ARG A N 1
ATOM 1012 C CA . ARG A 1 131 ? 1.060 3.713 15.014 1.00 89.69 131 ARG A CA 1
ATOM 1013 C C . ARG A 1 131 ? 0.205 2.553 15.519 1.00 89.69 131 ARG A C 1
ATOM 1015 O O . ARG A 1 131 ? 0.752 1.520 15.899 1.00 89.69 131 ARG A O 1
ATOM 1022 N N . ILE A 1 132 ? -1.117 2.720 15.540 1.00 94.19 132 ILE A N 1
ATOM 1023 C CA . ILE A 1 132 ? -2.052 1.676 15.945 1.00 94.19 132 ILE A CA 1
ATOM 1024 C C . ILE A 1 132 ? -2.426 0.829 14.734 1.00 94.19 132 ILE A C 1
ATOM 1026 O O . ILE A 1 132 ? -2.974 1.321 13.745 1.00 94.19 132 ILE A O 1
ATOM 1030 N N . LEU A 1 133 ? -2.169 -0.473 14.835 1.00 94.31 133 LEU A N 1
ATOM 1031 C CA . LEU A 1 133 ? -2.611 -1.431 13.830 1.00 94.31 133 LEU A CA 1
ATOM 1032 C C . LEU A 1 133 ? -4.053 -1.829 14.126 1.00 94.31 133 LEU A C 1
ATOM 1034 O O . LEU A 1 133 ? -4.389 -2.197 15.252 1.00 94.31 133 LEU A O 1
ATOM 1038 N N . VAL A 1 134 ? -4.899 -1.780 13.100 1.00 95.25 134 VAL A N 1
ATOM 1039 C CA . VAL A 1 134 ? -6.312 -2.144 13.206 1.00 95.25 134 VAL A CA 1
ATOM 1040 C C . VAL A 1 134 ? -6.643 -3.155 12.128 1.00 95.25 134 VAL A C 1
ATOM 1042 O O . VAL A 1 134 ? -6.360 -2.934 10.952 1.0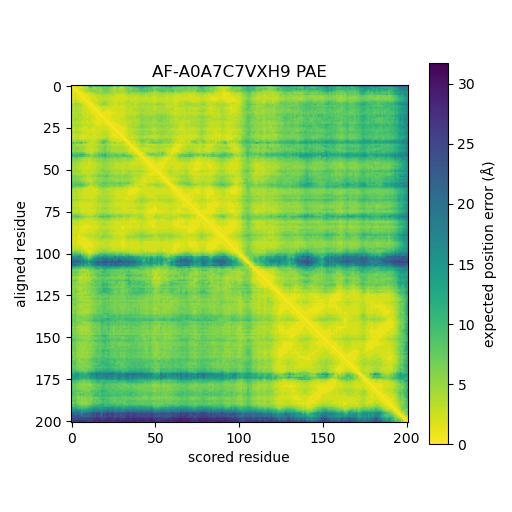0 95.25 134 VAL A O 1
ATOM 1045 N N . THR A 1 135 ? -7.270 -4.254 12.527 1.00 96.25 135 THR A N 1
ATOM 1046 C CA . THR A 1 135 ? -7.856 -5.218 11.595 1.00 96.25 135 THR A CA 1
ATOM 1047 C C . THR A 1 135 ? -9.279 -5.527 12.019 1.00 96.25 135 THR A C 1
ATOM 1049 O O . THR A 1 135 ? -9.583 -5.590 13.209 1.00 96.25 135 THR A O 1
ATOM 1052 N N . GLN A 1 136 ? -10.154 -5.720 11.041 1.00 95.81 136 GLN A N 1
ATOM 1053 C CA . GLN A 1 136 ? -11.546 -6.060 11.274 1.00 95.81 136 GLN A CA 1
ATOM 1054 C C . GLN A 1 136 ? -11.858 -7.390 10.597 1.00 95.81 136 GLN A C 1
ATOM 1056 O O . GLN A 1 136 ? -11.594 -7.572 9.409 1.00 95.81 136 GLN A O 1
ATOM 1061 N N . ARG A 1 137 ? -12.456 -8.308 11.356 1.00 95.31 137 ARG A N 1
ATOM 1062 C CA . ARG A 1 137 ? -13.029 -9.553 10.842 1.00 95.31 137 ARG A CA 1
ATOM 1063 C C . ARG A 1 137 ? -14.531 -9.511 11.053 1.00 95.31 137 ARG A C 1
ATOM 1065 O O . ARG A 1 137 ? -14.987 -9.398 12.189 1.00 95.31 137 ARG A O 1
ATOM 1072 N N . SER A 1 138 ? -15.279 -9.586 9.962 1.00 95.19 138 SER A N 1
ATOM 1073 C CA . SER A 1 138 ? -16.726 -9.377 9.960 1.00 95.19 138 SER A CA 1
ATOM 1074 C C . SER A 1 138 ? -17.464 -10.629 9.514 1.00 95.19 138 SER A C 1
ATOM 1076 O O . SER A 1 138 ? -17.049 -11.296 8.569 1.00 95.19 138 SER A O 1
ATOM 1078 N N . THR A 1 139 ? -18.587 -10.900 10.170 1.00 94.69 139 THR A N 1
ATOM 1079 C CA . THR A 1 139 ? -19.688 -11.685 9.610 1.00 94.69 139 THR A CA 1
ATOM 1080 C C . THR A 1 139 ? -20.683 -10.729 8.938 1.00 94.69 139 THR A C 1
ATOM 1082 O O . THR A 1 139 ? -20.414 -9.534 8.780 1.00 94.69 139 THR A O 1
ATOM 1085 N N . GLU A 1 140 ? -21.855 -11.228 8.552 1.00 93.31 140 GLU A N 1
ATOM 1086 C CA . GLU A 1 140 ? -22.952 -10.380 8.075 1.00 93.31 140 GLU A CA 1
ATOM 1087 C C . GLU A 1 140 ? -23.590 -9.527 9.185 1.00 93.31 140 GLU A C 1
ATOM 1089 O O . GLU A 1 140 ? -24.209 -8.504 8.899 1.00 93.31 140 GLU A O 1
ATOM 1094 N N . SER A 1 141 ? -23.456 -9.927 10.454 1.00 94.19 141 SER A N 1
ATOM 1095 C CA . SER A 1 141 ? -24.221 -9.347 11.566 1.00 94.19 141 SER A CA 1
ATOM 1096 C C . SER A 1 141 ? -23.370 -8.668 12.638 1.00 94.19 141 SER A C 1
ATOM 1098 O O . SER A 1 141 ? -23.843 -7.720 13.268 1.00 94.19 141 SER A O 1
ATOM 1100 N N . TYR A 1 142 ? -22.124 -9.099 12.829 1.00 95.12 142 TYR A N 1
ATOM 1101 C CA . TYR A 1 142 ? -21.204 -8.541 13.820 1.00 95.12 142 TYR A CA 1
ATOM 1102 C C . TYR A 1 142 ? -19.757 -8.585 13.320 1.00 95.12 142 TYR A C 1
ATOM 1104 O O . TYR A 1 142 ? -19.436 -9.235 12.324 1.00 95.12 142 TYR A O 1
ATOM 1112 N N . SER A 1 143 ? -18.861 -7.879 14.004 1.00 95.50 143 SER A N 1
ATOM 1113 C CA . SER A 1 143 ? -17.430 -7.963 13.727 1.00 95.50 143 SER A CA 1
ATOM 1114 C C . SER A 1 143 ? -16.596 -7.903 14.998 1.00 95.50 143 SER A C 1
ATOM 1116 O O . SER A 1 143 ? -17.028 -7.391 16.034 1.00 95.50 143 SER A O 1
ATOM 1118 N N . TYR A 1 144 ? -15.390 -8.454 14.902 1.00 95.69 144 TYR A N 1
ATOM 1119 C CA . TYR A 1 144 ? -14.328 -8.255 15.875 1.00 95.69 144 TYR A CA 1
ATOM 1120 C C . TYR A 1 144 ? -13.286 -7.323 15.277 1.00 95.69 144 TYR A C 1
ATOM 1122 O O . TYR A 1 144 ? -12.846 -7.512 14.138 1.00 95.69 144 TYR A O 1
ATOM 1130 N N . VAL A 1 145 ? -12.890 -6.329 16.060 1.00 96.06 145 VAL A N 1
ATOM 1131 C CA . VAL A 1 145 ? -11.877 -5.347 15.692 1.00 96.06 145 VAL A CA 1
ATOM 1132 C C . VAL A 1 145 ? -10.681 -5.558 16.604 1.00 96.06 145 VAL A C 1
ATOM 1134 O O . VAL A 1 145 ? -10.757 -5.292 17.803 1.00 96.06 145 VAL A O 1
ATOM 1137 N N . SER A 1 146 ? -9.586 -6.049 16.035 1.00 97.12 146 SER A N 1
ATOM 1138 C CA . SER A 1 146 ? -8.317 -6.178 16.742 1.00 97.12 146 SER A CA 1
ATOM 1139 C C . SER A 1 146 ? -7.548 -4.871 16.617 1.00 97.12 146 SER A C 1
ATOM 1141 O O . SER A 1 146 ? -7.292 -4.408 15.504 1.00 97.12 146 SER A O 1
ATOM 1143 N N . VAL A 1 147 ? -7.172 -4.300 17.757 1.00 97.00 147 VAL A N 1
ATOM 1144 C CA . VAL A 1 147 ? -6.460 -3.026 17.877 1.00 97.00 147 VAL A CA 1
ATOM 1145 C C . VAL A 1 147 ? -5.149 -3.298 18.595 1.00 97.00 147 VAL A C 1
ATOM 1147 O O . VAL A 1 147 ? -5.171 -3.771 19.726 1.00 97.00 147 VAL A O 1
ATOM 1150 N N . LEU A 1 148 ? -4.013 -3.037 17.955 1.00 97.69 148 LEU A N 1
ATOM 1151 C CA . LEU A 1 148 ? -2.697 -3.398 18.484 1.00 97.69 148 LEU A CA 1
ATOM 1152 C C . LEU A 1 148 ? -1.808 -2.164 18.618 1.00 97.69 148 LEU A C 1
ATOM 1154 O O . LEU A 1 148 ? -1.666 -1.381 17.677 1.00 97.69 148 LEU A O 1
ATOM 1158 N N . ASN A 1 149 ? -1.174 -2.039 19.782 1.00 97.00 149 ASN A N 1
ATOM 1159 C CA . ASN A 1 149 ? -0.121 -1.078 20.062 1.00 97.00 149 ASN A CA 1
ATOM 1160 C C . ASN A 1 149 ? 1.195 -1.831 20.269 1.00 97.00 149 ASN A C 1
ATOM 1162 O O . ASN A 1 149 ? 1.383 -2.507 21.279 1.00 97.00 149 ASN A O 1
ATOM 1166 N N . LEU A 1 150 ? 2.114 -1.699 19.315 1.00 95.31 150 LEU A N 1
ATOM 1167 C CA . LEU A 1 150 ? 3.435 -2.330 19.383 1.00 95.31 150 LEU A CA 1
ATOM 1168 C C . LEU A 1 150 ? 4.491 -1.441 20.061 1.00 95.31 150 LEU A C 1
ATOM 1170 O O . LEU A 1 150 ? 5.633 -1.865 20.216 1.00 95.31 150 LEU A O 1
ATOM 1174 N N . TYR A 1 151 ? 4.126 -0.222 20.460 1.00 94.56 151 TYR A N 1
ATOM 1175 C CA . TYR A 1 151 ? 5.027 0.755 21.062 1.00 94.56 151 TYR A CA 1
ATOM 1176 C C . TYR A 1 151 ? 5.031 0.653 22.589 1.00 94.56 151 TYR A C 1
ATOM 1178 O O . TYR A 1 151 ? 4.100 0.140 23.210 1.00 94.56 151 TYR A O 1
ATOM 1186 N N . GLU A 1 152 ? 6.092 1.170 23.206 1.00 96.56 152 GLU A N 1
ATOM 1187 C CA . GLU A 1 152 ? 6.311 1.102 24.659 1.00 96.56 152 GLU A CA 1
ATOM 1188 C C . GLU A 1 152 ? 5.530 2.149 25.459 1.00 96.56 152 GLU A C 1
ATOM 1190 O O . GLU A 1 152 ? 5.583 2.168 26.686 1.00 96.56 152 GLU A O 1
ATOM 1195 N N . THR A 1 153 ? 4.768 3.003 24.783 1.00 97.31 153 THR A N 1
ATOM 1196 C CA . THR A 1 153 ? 3.915 4.009 25.413 1.00 97.31 153 THR A CA 1
ATOM 1197 C C . THR A 1 153 ? 2.449 3.742 25.089 1.00 97.31 153 THR A C 1
ATOM 1199 O O . THR A 1 153 ? 2.138 3.284 23.986 1.00 97.31 153 THR A O 1
ATOM 1202 N N . PRO A 1 154 ? 1.518 4.008 26.025 1.00 97.69 154 PRO A N 1
ATOM 1203 C CA . PRO A 1 154 ? 0.096 3.997 25.713 1.00 97.69 154 PRO A CA 1
ATOM 1204 C C . PRO A 1 154 ? -0.228 5.000 24.603 1.00 97.69 154 PRO A C 1
ATOM 1206 O O . PRO A 1 154 ? 0.314 6.106 24.577 1.00 97.69 154 PRO A O 1
ATOM 1209 N N . ILE A 1 155 ? -1.132 4.622 23.702 1.00 97.25 155 ILE A N 1
ATOM 1210 C CA . ILE A 1 155 ? -1.572 5.477 22.597 1.00 97.25 155 ILE A CA 1
ATOM 1211 C C . ILE A 1 155 ? -3.092 5.589 22.643 1.00 97.25 155 ILE A C 1
ATOM 1213 O O . ILE A 1 155 ? -3.803 4.583 22.625 1.00 97.25 155 ILE A O 1
ATOM 1217 N N . SER A 1 156 ? -3.582 6.825 22.682 1.00 96.62 156 SER A N 1
ATOM 1218 C CA . SER A 1 156 ? -5.002 7.145 22.558 1.00 96.62 156 SER A CA 1
ATOM 1219 C C . SER A 1 156 ? -5.325 7.509 21.115 1.00 96.62 156 SER A C 1
ATOM 1221 O O . SER A 1 156 ? -4.693 8.389 20.535 1.00 96.62 156 SER A O 1
ATOM 1223 N N . THR A 1 157 ? -6.309 6.836 20.526 1.00 95.62 157 THR A N 1
ATOM 1224 C CA . THR A 1 157 ? -6.696 7.061 19.130 1.00 95.62 157 THR A CA 1
ATOM 1225 C C . THR A 1 157 ? -8.193 6.882 18.920 1.00 95.62 157 THR A C 1
ATOM 1227 O O . THR A 1 157 ? -8.870 6.222 19.715 1.00 9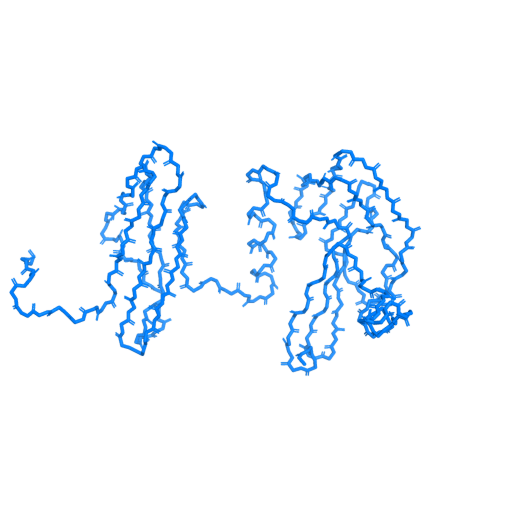5.62 157 THR A O 1
ATOM 1230 N N . ARG A 1 158 ? -8.720 7.457 17.835 1.00 95.44 158 ARG A N 1
ATOM 1231 C CA . ARG A 1 158 ? -10.074 7.148 17.379 1.00 95.44 158 ARG A CA 1
ATOM 1232 C C . ARG A 1 158 ? -10.056 6.028 16.356 1.00 95.44 158 ARG A C 1
ATOM 1234 O O . ARG A 1 158 ? -9.190 5.988 15.483 1.00 95.44 158 ARG A O 1
ATOM 1241 N N . LEU A 1 159 ? -11.038 5.143 16.463 1.00 95.38 159 LEU A N 1
ATOM 1242 C CA . LEU A 1 159 ? -11.188 3.978 15.601 1.00 95.38 159 LEU A CA 1
ATOM 1243 C C . LEU A 1 159 ? -12.384 4.157 14.676 1.00 95.38 159 LEU A C 1
ATOM 1245 O O . LEU A 1 159 ? -13.506 4.379 15.136 1.00 95.38 159 LEU A O 1
ATOM 1249 N N . ILE A 1 160 ? -12.134 4.006 13.379 1.00 95.00 160 ILE A N 1
ATOM 1250 C CA . ILE A 1 160 ? -13.145 4.026 12.329 1.00 95.00 160 ILE A CA 1
ATOM 1251 C C . ILE A 1 160 ? -13.206 2.633 11.718 1.00 95.00 160 ILE A C 1
ATOM 1253 O O . ILE A 1 160 ? -12.193 2.090 11.275 1.00 95.00 160 ILE A O 1
ATOM 1257 N N . VAL A 1 161 ? -14.396 2.044 11.705 1.00 95.25 161 VAL A N 1
ATOM 1258 C CA . VAL A 1 161 ? -14.633 0.683 11.206 1.00 95.25 161 VAL A CA 1
ATOM 1259 C C . VAL A 1 161 ? -15.870 0.663 10.322 1.00 95.25 161 VAL A C 1
ATOM 1261 O O . VAL A 1 161 ? -16.687 1.583 10.366 1.00 95.25 161 VAL A O 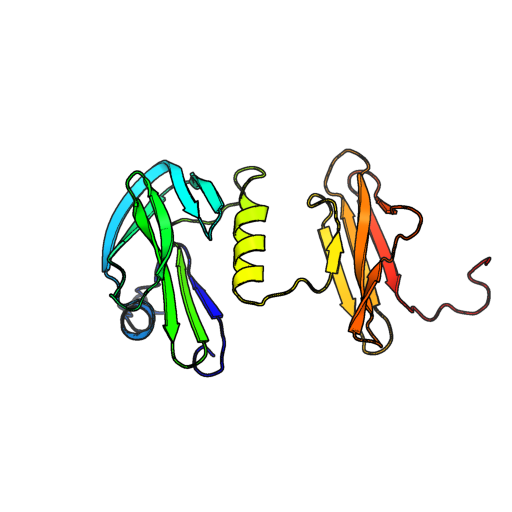1
ATOM 1264 N N . THR A 1 162 ? -16.031 -0.388 9.528 1.00 94.75 162 THR A N 1
ATOM 1265 C CA . THR A 1 162 ? -17.236 -0.568 8.715 1.00 94.75 162 THR A CA 1
ATOM 1266 C C . THR A 1 162 ? -18.261 -1.386 9.490 1.00 94.75 162 THR A C 1
ATOM 1268 O O . THR A 1 162 ? -17.966 -2.481 9.961 1.00 94.75 162 THR A O 1
ATOM 1271 N N . ASP A 1 163 ? -19.485 -0.891 9.619 1.00 93.62 163 ASP A N 1
ATOM 1272 C CA . ASP A 1 163 ? -20.579 -1.630 10.236 1.00 93.62 163 ASP A CA 1
ATOM 1273 C C . ASP A 1 163 ? -20.884 -2.902 9.417 1.00 93.62 163 ASP A C 1
ATOM 1275 O O . ASP A 1 163 ? -21.172 -2.808 8.219 1.00 93.62 163 ASP A O 1
ATOM 1279 N N . PRO A 1 164 ? -20.840 -4.102 10.021 1.00 93.38 164 PRO A N 1
ATOM 1280 C CA . PRO A 1 164 ? -21.025 -5.353 9.290 1.00 93.38 164 PRO A CA 1
ATOM 1281 C C . PRO A 1 164 ? -22.419 -5.470 8.657 1.00 93.38 164 PRO A C 1
ATOM 1283 O O . PRO A 1 164 ? -22.539 -6.076 7.591 1.00 93.38 164 PRO A O 1
ATOM 1286 N N . LYS A 1 165 ? -23.439 -4.839 9.254 1.00 92.94 165 LYS A N 1
ATOM 1287 C CA . LYS A 1 165 ? -24.834 -4.909 8.814 1.00 92.94 165 LYS A CA 1
ATOM 1288 C C . LYS A 1 165 ? -25.184 -3.802 7.825 1.00 92.94 165 LYS A C 1
ATOM 1290 O O . LYS A 1 165 ? -25.766 -4.079 6.784 1.00 92.94 165 LYS A O 1
ATOM 1295 N N . THR A 1 166 ? -24.856 -2.550 8.143 1.00 94.19 166 THR A N 1
ATOM 1296 C CA . THR A 1 166 ? -25.257 -1.398 7.308 1.00 94.19 166 THR A CA 1
ATOM 1297 C C . THR A 1 166 ? -24.218 -1.020 6.259 1.00 94.19 166 THR A C 1
ATOM 1299 O O . THR A 1 166 ? -24.520 -0.232 5.369 1.00 94.19 166 THR A O 1
ATOM 1302 N N . LYS A 1 167 ? -22.992 -1.546 6.375 1.00 92.38 167 LYS A N 1
ATOM 1303 C CA . LYS A 1 167 ? -21.814 -1.166 5.576 1.00 92.38 167 LYS A CA 1
ATOM 1304 C C . LYS A 1 167 ? -21.406 0.308 5.711 1.00 92.38 167 LYS A C 1
ATOM 1306 O O . LYS A 1 167 ? -20.485 0.750 5.032 1.00 92.38 167 LYS A O 1
ATOM 1311 N N . ALA A 1 168 ? -22.037 1.064 6.610 1.00 93.62 168 ALA A N 1
ATOM 1312 C CA . ALA A 1 168 ? -21.663 2.440 6.903 1.00 93.62 168 ALA A CA 1
ATOM 1313 C C . ALA A 1 168 ? -20.378 2.491 7.740 1.00 93.62 168 ALA A C 1
ATOM 1315 O O . ALA A 1 168 ? -20.115 1.597 8.544 1.00 93.62 168 ALA A O 1
ATOM 1316 N N . ARG A 1 169 ? -19.593 3.563 7.604 1.00 93.25 169 ARG A N 1
ATOM 1317 C CA . ARG A 1 169 ? -18.459 3.808 8.504 1.00 93.25 169 ARG A CA 1
ATOM 1318 C C . ARG A 1 169 ? -18.971 4.305 9.852 1.00 93.25 169 ARG A C 1
ATOM 1320 O O . ARG A 1 169 ? -19.753 5.250 9.905 1.00 93.25 169 ARG A O 1
ATOM 1327 N N . ILE A 1 170 ? -18.502 3.690 10.930 1.00 92.94 170 ILE A N 1
ATOM 1328 C CA . ILE A 1 170 ? -18.851 4.054 12.303 1.00 92.94 170 ILE A CA 1
ATOM 1329 C C . ILE A 1 170 ? -17.587 4.335 13.107 1.00 92.94 170 ILE A C 1
ATOM 1331 O O . ILE A 1 170 ? -16.535 3.729 12.888 1.00 92.94 170 ILE A O 1
ATOM 1335 N N . LYS A 1 171 ? -17.706 5.252 14.063 1.00 91.50 171 LYS A N 1
ATOM 1336 C CA . LYS A 1 171 ? -16.649 5.562 15.019 1.00 91.50 171 LYS A CA 1
ATOM 1337 C C . LYS A 1 171 ? -16.931 4.798 16.307 1.00 91.50 171 LYS A C 1
ATOM 1339 O O . LYS A 1 171 ? -17.899 5.087 16.999 1.00 91.50 171 LYS A O 1
ATOM 1344 N N . VAL A 1 172 ? -16.113 3.791 16.605 1.00 84.94 172 VAL A N 1
ATOM 1345 C CA . VAL A 1 172 ? -16.346 2.869 17.742 1.00 84.94 172 VAL A CA 1
ATOM 1346 C C . VAL A 1 172 ? -15.952 3.505 19.079 1.00 84.94 172 VAL A C 1
ATOM 1348 O O . VAL A 1 172 ? -16.356 3.052 20.142 1.00 84.94 172 VAL A O 1
ATOM 1351 N N . SER A 1 173 ? -15.158 4.568 19.021 1.00 78.56 173 SER A N 1
ATOM 1352 C CA . SER A 1 173 ? -14.552 5.251 20.159 1.00 78.56 173 SER A CA 1
ATOM 1353 C C . SER A 1 173 ? -15.055 6.696 20.277 1.00 78.56 173 SER A C 1
ATOM 1355 O O . SER A 1 173 ? -14.254 7.626 20.374 1.00 78.56 173 SER A O 1
ATOM 1357 N N . GLU A 1 174 ? -16.363 6.915 20.138 1.00 81.62 174 GLU A N 1
ATOM 1358 C CA . GLU A 1 174 ? -16.984 8.212 20.430 1.00 81.62 174 GLU A CA 1
ATOM 1359 C C . GLU A 1 174 ? -17.856 8.122 21.693 1.00 81.62 174 GLU A C 1
ATOM 1361 O O . GLU A 1 174 ? -18.511 7.101 21.904 1.00 81.62 174 GLU A O 1
ATOM 1366 N N . PRO A 1 175 ? -17.860 9.169 22.546 1.00 79.88 175 PRO A N 1
ATOM 1367 C CA . PRO A 1 175 ? -17.137 10.442 22.390 1.00 79.88 175 PRO A CA 1
ATOM 1368 C C . PRO A 1 175 ? -15.641 10.363 22.755 1.00 79.88 175 PRO A C 1
ATOM 1370 O O . PRO A 1 175 ? -14.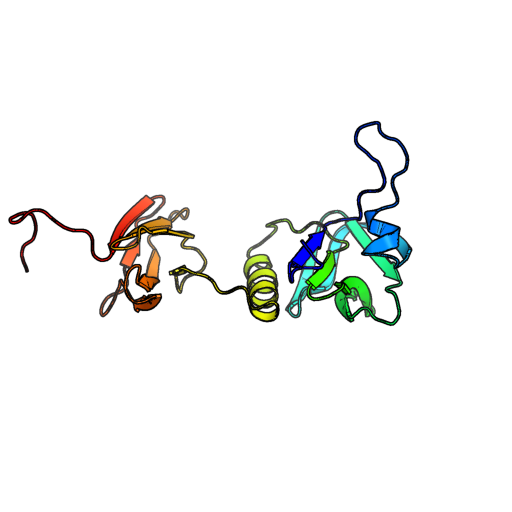872 11.255 22.395 1.00 79.88 175 PRO A O 1
ATOM 1373 N N . THR A 1 176 ? -15.220 9.302 23.448 1.00 85.44 176 THR A N 1
ATOM 1374 C CA . THR A 1 176 ? -13.881 9.205 24.044 1.00 85.44 176 THR A CA 1
ATOM 1375 C C . THR A 1 176 ? -12.960 8.295 23.228 1.00 85.44 176 THR A C 1
ATOM 1377 O O . THR A 1 176 ? -13.332 7.148 22.968 1.00 85.44 176 THR A O 1
ATOM 1380 N N . PRO A 1 177 ? -11.740 8.748 22.872 1.00 92.62 177 PRO A N 1
ATOM 1381 C CA . PRO A 1 177 ? -10.740 7.902 22.227 1.00 92.62 177 PRO A CA 1
ATOM 1382 C C . PRO A 1 177 ? -10.475 6.608 23.006 1.00 92.62 177 PRO A C 1
ATOM 1384 O O . PRO A 1 177 ? -10.511 6.588 24.237 1.00 92.62 177 PRO A O 1
ATOM 1387 N N . VAL A 1 178 ? -10.144 5.537 22.287 1.00 93.06 178 VAL A N 1
ATOM 1388 C CA . VAL A 1 178 ? -9.686 4.291 22.906 1.00 93.06 178 VAL A CA 1
ATOM 1389 C C . VAL A 1 178 ? -8.207 4.440 23.228 1.00 93.06 178 VAL A C 1
ATOM 1391 O O . VAL A 1 178 ? -7.398 4.730 22.346 1.00 93.06 178 VAL A O 1
ATOM 1394 N N . THR A 1 179 ? -7.853 4.227 24.492 1.00 95.94 179 THR A N 1
ATOM 1395 C CA . THR A 1 179 ? -6.458 4.141 24.928 1.00 95.94 179 THR A CA 1
ATOM 1396 C C . THR A 1 179 ? -6.011 2.691 24.894 1.00 95.94 179 THR A C 1
ATOM 1398 O O . THR A 1 179 ? -6.536 1.854 25.626 1.00 95.94 179 THR A O 1
ATOM 1401 N N . VAL A 1 180 ? -5.025 2.401 24.050 1.00 96.75 180 VAL A N 1
ATOM 1402 C CA . VAL A 1 180 ? -4.407 1.080 23.940 1.00 96.75 180 VAL A CA 1
ATOM 1403 C C . VAL A 1 180 ? -3.121 1.090 24.774 1.00 96.75 180 VAL A C 1
ATOM 1405 O O . VAL A 1 180 ? -2.222 1.886 24.474 1.00 96.75 180 VAL A O 1
ATOM 1408 N N . PRO A 1 181 ? -3.001 0.249 25.818 1.00 97.50 181 PRO A N 1
ATOM 1409 C CA . PRO A 1 181 ? -1.795 0.192 26.643 1.00 97.50 181 PRO A CA 1
ATOM 1410 C C . PRO A 1 181 ? -0.532 -0.129 25.832 1.00 97.50 181 PRO A C 1
ATOM 1412 O O . PRO A 1 181 ? -0.607 -0.656 24.718 1.00 97.50 181 PRO A O 1
ATOM 1415 N N . ALA A 1 182 ? 0.635 0.172 26.399 1.00 97.25 182 ALA A N 1
ATOM 1416 C CA . ALA A 1 182 ? 1.927 -0.156 25.800 1.00 97.25 182 ALA A CA 1
ATOM 1417 C C . ALA A 1 182 ? 2.054 -1.660 25.502 1.00 97.25 182 ALA A C 1
ATOM 1419 O O . ALA A 1 182 ? 1.647 -2.484 26.323 1.00 97.25 182 ALA A O 1
ATOM 1420 N N . ARG A 1 183 ? 2.634 -2.007 24.345 1.00 96.88 183 ARG A N 1
ATOM 1421 C CA . ARG A 1 183 ? 2.919 -3.388 23.901 1.00 96.88 183 ARG A CA 1
ATOM 1422 C C . ARG A 1 183 ? 1.747 -4.355 24.109 1.00 96.88 183 ARG A C 1
ATOM 1424 O O . ARG A 1 183 ? 1.930 -5.479 24.574 1.00 96.88 183 ARG A O 1
ATOM 1431 N N . SER A 1 184 ? 0.537 -3.909 23.790 1.00 97.50 184 SER A N 1
ATOM 1432 C CA . SER A 1 184 ? -0.693 -4.645 24.079 1.00 97.50 184 SER A CA 1
ATOM 1433 C C . SER A 1 184 ? -1.678 -4.611 22.916 1.00 97.50 184 SER A C 1
ATOM 1435 O O . SER A 1 184 ? -1.458 -3.957 21.892 1.00 97.50 184 SER A O 1
ATOM 1437 N N . GLY A 1 185 ? -2.783 -5.334 23.080 1.00 96.31 185 GLY A N 1
ATOM 1438 C CA . GLY A 1 185 ? -3.883 -5.336 22.135 1.00 96.31 185 GLY A CA 1
ATOM 1439 C C . GLY A 1 185 ? -5.238 -5.371 22.818 1.00 96.31 185 GLY A C 1
ATOM 1440 O O . GLY A 1 185 ? -5.375 -5.873 23.932 1.00 96.31 185 GLY A O 1
ATOM 1441 N N . LEU A 1 186 ? -6.241 -4.861 22.114 1.00 95.88 186 LEU A N 1
ATOM 1442 C CA . LEU A 1 186 ? -7.648 -4.942 22.479 1.00 95.88 186 LEU A CA 1
ATOM 1443 C C . LEU A 1 186 ? -8.407 -5.673 21.371 1.00 95.88 186 LEU A C 1
ATOM 1445 O O . LEU A 1 186 ? -8.087 -5.534 20.189 1.00 95.88 186 LEU A O 1
ATOM 1449 N N . ILE A 1 187 ? -9.444 -6.412 21.756 1.00 95.12 187 ILE A N 1
ATOM 1450 C CA . ILE A 1 187 ? -10.444 -6.938 20.827 1.00 95.12 187 ILE A CA 1
ATOM 1451 C C . ILE A 1 187 ? -11.764 -6.265 21.170 1.00 95.12 187 ILE A C 1
ATOM 1453 O O . ILE A 1 187 ? -12.297 -6.450 22.262 1.00 95.12 187 ILE A O 1
ATOM 1457 N N . LEU A 1 188 ? -12.280 -5.476 20.235 1.00 92.69 188 LEU A N 1
ATOM 1458 C CA . LEU A 1 188 ? -13.548 -4.776 20.382 1.00 92.69 188 LEU A CA 1
ATOM 1459 C C . LEU A 1 188 ? -14.624 -5.506 19.579 1.00 92.69 188 LEU A C 1
ATOM 1461 O O . LEU A 1 188 ? -14.423 -5.832 18.407 1.00 92.69 188 LEU A O 1
ATOM 1465 N N . GLY A 1 189 ? -15.767 -5.767 20.208 1.00 92.62 189 GLY A N 1
ATOM 1466 C CA . GLY A 1 189 ? -16.942 -6.308 19.532 1.00 92.62 189 GLY A CA 1
ATOM 1467 C C . GLY A 1 189 ? -17.794 -5.188 18.944 1.00 92.62 189 GLY A C 1
ATOM 1468 O O . GLY A 1 189 ? -18.180 -4.265 19.655 1.00 92.62 189 GLY A O 1
ATOM 1469 N N . VAL A 1 190 ? -18.138 -5.286 17.662 1.00 92.50 190 VAL A N 1
ATOM 1470 C CA . VAL A 1 190 ? -19.083 -4.382 16.996 1.00 92.50 190 VAL A CA 1
ATOM 1471 C C . VAL A 1 190 ? -20.360 -5.158 16.720 1.00 92.50 190 VAL A C 1
ATOM 1473 O O . VAL A 1 190 ? -20.333 -6.162 16.008 1.00 92.50 190 VAL A O 1
ATOM 1476 N N . ARG A 1 191 ? -21.479 -4.699 17.299 1.00 90.56 191 ARG A N 1
ATOM 1477 C CA . ARG A 1 191 ? -22.778 -5.404 17.275 1.00 90.56 191 ARG A CA 1
ATOM 1478 C C . ARG A 1 191 ? -22.700 -6.844 17.793 1.00 90.56 191 ARG A C 1
ATOM 1480 O O . ARG A 1 191 ? -23.517 -7.681 17.418 1.00 90.56 191 ARG A O 1
ATOM 1487 N N . LEU A 1 192 ? -21.717 -7.139 18.642 1.00 90.56 192 LEU A N 1
ATOM 1488 C CA . LEU A 1 192 ? -21.551 -8.475 19.182 1.00 90.56 192 LEU A CA 1
ATOM 1489 C C . LEU A 1 192 ? -22.759 -8.804 20.076 1.00 90.56 192 LEU A C 1
ATOM 1491 O O . LEU A 1 192 ? -23.036 -8.037 21.002 1.00 90.56 192 LEU A O 1
ATOM 1495 N N . PRO A 1 193 ? -23.491 -9.902 19.822 1.00 85.56 193 PRO A N 1
ATOM 1496 C CA . PRO A 1 193 ? -24.576 -10.309 20.698 1.00 85.56 193 PRO A CA 1
ATOM 1497 C C . PRO A 1 193 ? -23.979 -10.741 22.037 1.00 85.56 193 PRO A C 1
ATOM 1499 O O . PRO A 1 193 ? -23.340 -11.787 22.143 1.00 85.56 193 PRO A O 1
ATOM 1502 N N . LEU A 1 194 ? -24.162 -9.912 23.061 1.00 81.50 194 LEU A N 1
ATOM 1503 C CA . LEU A 1 194 ? -23.754 -10.243 24.419 1.00 81.50 194 LEU A CA 1
ATOM 1504 C C . LEU A 1 194 ? -24.910 -10.947 25.144 1.00 81.50 194 LEU A C 1
ATOM 1506 O O . LEU A 1 194 ? -26.051 -10.481 25.063 1.00 81.50 194 LEU A O 1
ATOM 1510 N N . PRO A 1 195 ? -24.647 -12.048 25.869 1.00 81.00 195 PRO A N 1
ATOM 1511 C CA . PRO A 1 195 ? -25.639 -12.655 26.745 1.00 81.00 195 PRO A CA 1
ATOM 1512 C C . PRO A 1 195 ? -26.189 -11.635 27.750 1.00 81.00 195 PRO A C 1
ATOM 1514 O O . PRO A 1 195 ? -25.450 -10.796 28.277 1.00 81.00 195 PRO A O 1
ATOM 1517 N N . LYS A 1 196 ? -27.493 -11.718 28.038 1.00 75.88 196 LYS A N 1
ATOM 1518 C CA . LYS A 1 196 ? -28.139 -10.865 29.045 1.00 75.88 196 LYS A CA 1
ATOM 1519 C C . LYS A 1 196 ? -27.417 -11.025 30.391 1.00 75.88 196 LYS A C 1
ATOM 1521 O O . LYS A 1 196 ? -27.252 -12.146 30.861 1.00 75.88 196 LYS A O 1
ATOM 1526 N N . GLY A 1 197 ? -27.009 -9.908 30.999 1.00 71.25 197 GLY A N 1
ATOM 1527 C CA . GLY A 1 197 ? -26.354 -9.869 32.316 1.00 71.25 197 GLY A CA 1
ATOM 1528 C C . GLY A 1 197 ? -24.846 -9.589 32.310 1.00 71.25 197 GLY A C 1
ATOM 1529 O O . GLY A 1 197 ? -24.283 -9.377 33.378 1.00 71.25 197 GLY A O 1
ATOM 1530 N N . LEU A 1 198 ? -24.192 -9.529 31.142 1.00 65.38 198 LEU A N 1
ATOM 1531 C CA . LEU A 1 198 ? -22.750 -9.242 31.024 1.00 65.38 198 LEU A CA 1
ATOM 1532 C C . LEU A 1 198 ? -22.399 -7.751 30.839 1.00 65.38 198 LEU A C 1
ATOM 1534 O O . LEU A 1 198 ? -21.235 -7.420 30.633 1.00 65.38 198 LEU A O 1
ATOM 1538 N N . TYR A 1 199 ? -23.375 -6.843 30.921 1.00 56.94 199 TYR A N 1
ATOM 1539 C CA . TYR A 1 199 ? -23.166 -5.399 30.776 1.00 56.94 199 TYR A CA 1
ATOM 1540 C C . TYR A 1 199 ? -23.997 -4.608 31.798 1.00 56.94 199 TYR A C 1
ATOM 1542 O O . TYR A 1 199 ? -25.180 -4.890 31.995 1.00 56.94 199 TYR A O 1
ATOM 1550 N N . ARG A 1 200 ? -23.375 -3.610 32.448 1.00 50.06 200 ARG A N 1
ATOM 1551 C CA . ARG A 1 200 ? -24.091 -2.485 33.073 1.00 50.06 200 ARG A CA 1
ATOM 1552 C C . ARG A 1 200 ? -24.197 -1.367 32.023 1.00 50.06 200 ARG A C 1
ATOM 1554 O O . ARG A 1 200 ? -23.200 -1.155 31.334 1.00 50.06 200 ARG A O 1
ATOM 1561 N N . PRO A 1 201 ? -25.384 -0.756 31.855 1.00 45.09 201 PRO A N 1
ATOM 1562 C CA . PRO A 1 201 ? -25.619 0.294 30.866 1.00 45.09 201 PRO A CA 1
ATOM 1563 C C . PRO A 1 201 ? -24.737 1.523 31.092 1.00 45.09 201 PRO A C 1
ATOM 1565 O O . PRO A 1 201 ? -24.351 1.765 32.260 1.00 45.09 201 PRO A O 1
#

Sequence (201 aa):
MLSAGGHLVTLPEVPYLDENMDPCVILSSKLFPGALKSRKEKEWFDLDMLLGTPRVSSYEYLNHYEPPEDATPLALGEGGEVVGYTRAVGSGRATILGTPLRFVRNVHPRPFSTFLSANGIERHCYAEDPRILVTQRSTESYSYVSVLNLYETPISTRLIVTDPKTKARIKVSEPTPVTVPARSGLILGVRLPLPKGLYRP